Protein AF-A0A6B3I331-F1 (afdb_monomer)

Sequence (346 aa):
GLAAVAASCALAVASPAPAPAPVPAGGGTRGEVAPVAGTRDGAPALGARSLTRTDAGQWTDTSRMDFTAWPPRGGRVEDARLLGRALRAWRAPEAAEVTLVRSRATPVKAPASPPRLLYAGDVTGSAVVLLHDGGRVARYTEPLDGSAPPSLEVARTDGADVTTAAALVVSRTESGVRFLLAPWVSEAGTRDLLRPGGAGQKLRVAGDGVTEAVAGPPVAGTACERWPVVRLRSSSRIAEDHAFLVTDLGELTTAHLSYTPPPGGRAPARSPREATGKAALAAWARIGCRLAGLERGGVRSVNTWDFAEQDLPEKAGRAVWGCTRIGTWRGPGRVLVHLRLPGGRA

Solvent-accessible surface area (backbone atoms only — not comparable to full-atom values): 19724 Å² total; per-residue (Å²): 136,90,82,88,80,89,80,87,87,82,84,84,81,84,78,86,83,83,83,84,82,90,81,86,86,80,86,81,81,96,71,87,76,74,80,77,76,75,81,74,83,71,69,76,81,81,44,44,86,52,45,38,72,37,55,84,64,45,56,64,78,53,92,63,49,27,73,81,33,31,33,58,28,46,89,38,70,80,40,51,66,61,45,35,48,46,51,44,34,50,54,38,37,79,85,52,64,35,53,78,45,64,34,53,95,41,86,75,68,46,68,93,54,67,33,29,38,41,31,15,28,81,54,97,69,20,42,35,36,34,37,36,60,83,42,36,40,36,40,28,39,34,45,73,83,63,85,51,74,34,32,36,37,37,31,66,45,54,87,44,34,68,68,47,40,34,40,34,52,74,45,79,55,96,82,16,33,22,35,37,47,32,86,57,52,69,45,48,25,37,37,45,41,56,40,57,86,57,79,65,44,82,47,60,62,47,101,59,31,39,38,54,64,39,66,57,55,63,61,89,96,56,82,74,81,58,38,48,30,41,37,39,23,40,27,82,73,43,94,73,59,49,59,38,33,35,33,70,39,83,46,54,52,30,22,28,38,31,23,21,71,56,48,69,75,93,46,72,79,63,75,74,36,54,35,67,45,73,69,34,22,52,54,40,32,35,42,49,64,68,58,62,92,46,53,50,57,35,49,38,31,38,35,41,31,36,67,46,76,43,80,40,73,94,77,69,42,58,29,37,36,31,36,38,39,38,37,32,60,82,53,82,60,54,76,45,80,48,66,35,50,56,99,47,76,80

Secondary structure (DSSP, 8-state):
-------------PPPPPPPPPPPPPP--------------------GGG-B---TTGGGS-S--SGGGPPPBSTTTT-HHHHHHHHHHHH-TTTTT-EEEE-TT---PPPSSPPEEEEEEEETTEEEEEEE-SSEEEEEEEETT--S--EEEEEE-TT--TTTTSEEEEEEETTEEEEEEPTTEEEEEEEETT-TTSPPEEPPB-TTSBBPPBPPPPPTTS-----EEEEEEE-TTSS---EEEEE--SSSB-EEEEEEPPP-TTSPPPPPEETTSHHHHHHHHHHGGGGTT-TTS-EEEEEEEEEEEEEPGGG--EEEEEEEEEEESSS--EEEEEEE-SSS--

Mean predicted aligned error: 10.0 Å

pLDDT: mean 85.67, std 18.77, range [31.45, 98.88]

Structure (mmCIF, N/CA/C/O backbone):
data_AF-A0A6B3I331-F1
#
_entry.id   AF-A0A6B3I331-F1
#
loop_
_atom_site.group_PDB
_atom_site.id
_atom_site.type_symbol
_atom_site.label_atom_id
_atom_site.label_alt_id
_atom_site.label_comp_id
_atom_site.label_asym_id
_atom_site.label_entity_id
_atom_site.label_seq_id
_atom_site.pdbx_PDB_ins_code
_atom_site.Cartn_x
_atom_site.Cartn_y
_atom_site.Cartn_z
_atom_site.occupancy
_atom_site.B_iso_or_equiv
_atom_site.auth_seq_id
_atom_site.auth_comp_id
_atom_site.auth_asym_id
_atom_site.auth_atom_id
_atom_site.pdbx_PDB_model_num
ATOM 1 N N . GLY A 1 1 ? 12.016 35.437 -56.095 1.00 38.22 1 GLY A N 1
ATOM 2 C CA . GLY A 1 1 ? 10.913 36.340 -55.726 1.00 38.22 1 GLY A CA 1
ATOM 3 C C . GLY A 1 1 ? 10.672 36.210 -54.245 1.00 38.22 1 GLY A C 1
ATOM 4 O O . GLY A 1 1 ? 10.190 35.171 -53.823 1.00 38.22 1 GLY A O 1
ATOM 5 N N . LEU A 1 2 ? 11.104 37.205 -53.470 1.00 33.28 2 LEU A N 1
ATOM 6 C CA . LEU A 1 2 ? 10.827 37.309 -52.039 1.00 33.28 2 LEU A CA 1
ATOM 7 C C . LEU A 1 2 ? 9.408 37.856 -51.849 1.00 33.28 2 LEU A C 1
ATOM 9 O O . LEU A 1 2 ? 9.074 38.874 -52.448 1.00 33.28 2 LEU A O 1
ATOM 13 N N . ALA A 1 3 ? 8.608 37.212 -51.003 1.00 36.88 3 ALA A N 1
ATOM 14 C CA . ALA A 1 3 ? 7.357 37.764 -50.498 1.00 36.88 3 ALA A CA 1
ATOM 15 C C . ALA A 1 3 ? 7.458 37.838 -48.972 1.00 36.88 3 ALA A C 1
ATOM 17 O O . ALA A 1 3 ? 7.461 36.820 -48.283 1.00 36.88 3 ALA A O 1
ATOM 18 N N . ALA A 1 4 ? 7.615 39.060 -48.468 1.00 34.72 4 ALA A N 1
ATOM 19 C CA . ALA A 1 4 ? 7.548 39.386 -47.055 1.00 34.72 4 ALA A CA 1
ATOM 20 C C . ALA A 1 4 ? 6.076 39.498 -46.637 1.00 34.72 4 ALA A C 1
ATOM 22 O O . ALA A 1 4 ? 5.304 40.199 -47.289 1.00 34.72 4 ALA A O 1
ATOM 23 N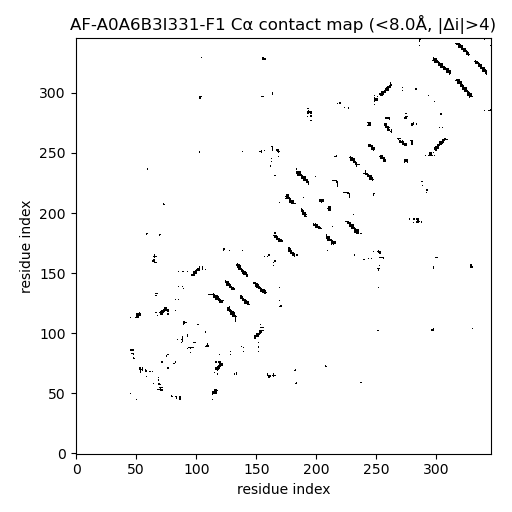 N . VAL A 1 5 ? 5.697 38.840 -45.542 1.00 39.84 5 VAL A N 1
ATOM 24 C CA . VAL A 1 5 ? 4.422 39.081 -44.857 1.00 39.84 5 VAL A CA 1
ATOM 25 C C . VAL A 1 5 ? 4.751 39.497 -43.431 1.00 39.84 5 VAL A C 1
ATOM 27 O O . VAL A 1 5 ? 5.275 38.714 -42.642 1.00 39.84 5 VAL A O 1
ATOM 30 N N . ALA A 1 6 ? 4.490 40.769 -43.141 1.00 37.66 6 ALA A N 1
ATOM 31 C CA . ALA A 1 6 ? 4.556 41.354 -41.815 1.00 37.66 6 ALA A CA 1
ATOM 32 C C . ALA A 1 6 ? 3.304 40.962 -41.016 1.00 37.66 6 ALA A C 1
ATOM 34 O O . ALA A 1 6 ? 2.190 41.063 -41.528 1.00 37.66 6 ALA A O 1
ATOM 35 N N . ALA A 1 7 ? 3.481 40.555 -39.760 1.00 41.25 7 ALA A N 1
ATOM 36 C CA . ALA A 1 7 ? 2.394 40.398 -38.801 1.00 41.25 7 ALA A CA 1
ATOM 37 C C . ALA A 1 7 ? 2.757 41.145 -37.512 1.00 41.25 7 ALA A C 1
ATOM 39 O O . ALA A 1 7 ? 3.757 40.854 -36.858 1.00 41.25 7 ALA A O 1
ATOM 40 N N . SER A 1 8 ? 1.951 42.159 -37.213 1.00 35.69 8 SER A N 1
ATOM 41 C CA . SER A 1 8 ? 2.114 43.128 -36.136 1.00 35.69 8 SER A CA 1
ATOM 42 C C . SER A 1 8 ? 1.786 42.529 -34.764 1.00 35.69 8 SER A C 1
ATOM 44 O O . SER A 1 8 ? 0.708 41.970 -34.571 1.00 35.69 8 SER A O 1
ATOM 46 N N . CYS A 1 9 ? 2.677 42.707 -33.786 1.00 32.91 9 CYS A N 1
ATOM 47 C CA . CYS A 1 9 ? 2.411 42.430 -32.373 1.00 32.91 9 CYS A CA 1
ATOM 48 C C . CYS A 1 9 ? 1.786 43.664 -31.703 1.00 32.91 9 CYS A C 1
ATOM 50 O O . CYS A 1 9 ? 2.444 44.695 -31.576 1.00 32.91 9 CYS A O 1
ATOM 52 N N . ALA A 1 10 ? 0.539 43.556 -31.241 1.00 37.81 10 ALA A N 1
ATOM 53 C CA . ALA A 1 10 ? -0.083 44.551 -30.371 1.00 37.81 10 ALA A CA 1
ATOM 54 C C . ALA A 1 10 ? 0.225 44.218 -28.899 1.00 37.81 10 ALA A C 1
ATOM 56 O O . ALA A 1 10 ? -0.218 43.198 -28.375 1.00 37.81 10 ALA A O 1
ATOM 57 N N . LEU A 1 11 ? 1.000 45.079 -28.238 1.00 36.50 11 LEU A N 1
ATOM 58 C CA . LEU A 1 11 ? 1.243 45.056 -26.794 1.00 36.50 11 LEU A CA 1
ATOM 59 C C . LEU A 1 11 ? 0.095 45.786 -26.085 1.00 36.50 11 LEU A C 1
ATOM 61 O O . LEU A 1 11 ? -0.014 47.006 -26.177 1.00 36.50 11 LEU A O 1
ATOM 65 N N . ALA A 1 12 ? -0.754 45.048 -25.370 1.00 39.06 12 ALA A N 1
ATOM 66 C CA . ALA A 1 12 ? -1.730 45.629 -24.453 1.00 39.06 12 ALA A CA 1
ATOM 67 C C . ALA A 1 12 ? -1.068 45.846 -23.082 1.00 39.06 12 ALA A C 1
ATOM 69 O O . ALA A 1 12 ? -0.781 44.896 -22.355 1.00 39.06 12 ALA A O 1
ATOM 70 N N . VAL A 1 13 ? -0.805 47.110 -22.748 1.00 39.62 13 VAL A N 1
ATOM 71 C CA . VAL A 1 13 ? -0.345 47.549 -21.426 1.00 39.62 13 VAL A CA 1
ATOM 72 C C . VAL A 1 13 ? -1.582 47.740 -20.546 1.00 39.62 13 VAL A C 1
ATOM 74 O O . VAL A 1 13 ? -2.417 48.593 -20.834 1.00 39.62 13 VAL A O 1
ATOM 77 N N . ALA A 1 14 ? -1.725 46.937 -19.492 1.00 42.50 14 ALA A N 1
ATOM 78 C CA . ALA A 1 14 ? -2.786 47.104 -18.501 1.00 42.50 14 ALA A CA 1
ATOM 79 C C . ALA A 1 14 ? -2.342 48.108 -17.424 1.00 42.50 14 ALA A C 1
ATOM 81 O O . ALA A 1 14 ? -1.374 47.871 -16.701 1.00 42.50 14 ALA A O 1
ATOM 82 N N . SER A 1 15 ? -3.046 49.236 -17.330 1.00 43.97 15 SER A N 1
ATOM 83 C CA . SER A 1 15 ? -2.890 50.231 -16.263 1.00 43.97 15 SER A CA 1
ATOM 84 C C . SER A 1 15 ? -3.528 49.750 -14.946 1.00 43.97 15 SER A C 1
ATOM 86 O O . SER A 1 15 ? -4.558 49.073 -14.987 1.00 43.97 15 SER A O 1
ATOM 88 N N . PRO A 1 16 ? -2.968 50.099 -13.771 1.00 44.22 16 PRO A N 1
ATOM 89 C CA . PRO A 1 16 ? -3.542 49.735 -12.476 1.00 44.22 16 PRO A CA 1
ATOM 90 C C . PRO A 1 16 ? -4.783 50.579 -12.135 1.00 44.22 16 PRO A C 1
ATOM 92 O O . PRO A 1 16 ? -4.805 51.792 -12.335 1.00 44.22 16 PRO A O 1
ATOM 95 N N . ALA A 1 17 ? -5.813 49.919 -11.600 1.00 47.47 17 ALA A N 1
ATOM 96 C CA . ALA A 1 17 ? -7.059 50.536 -11.147 1.00 47.47 17 ALA A CA 1
ATOM 97 C C . ALA A 1 17 ? -6.876 51.335 -9.832 1.00 47.47 17 ALA A C 1
ATOM 99 O O . ALA A 1 17 ? -6.080 50.926 -8.982 1.00 47.47 17 ALA A O 1
ATOM 100 N N . PRO A 1 18 ? -7.616 52.445 -9.629 1.00 42.38 18 PRO A N 1
ATOM 101 C CA . PRO A 1 18 ? -7.523 53.265 -8.422 1.00 42.38 18 PRO A CA 1
ATOM 102 C C . PRO A 1 18 ? -8.276 52.663 -7.222 1.00 42.38 18 PRO A C 1
ATOM 104 O O . PRO A 1 18 ? -9.346 52.070 -7.358 1.00 42.38 18 PRO A O 1
ATOM 107 N N . ALA A 1 19 ? -7.705 52.859 -6.031 1.00 47.09 19 ALA A N 1
ATOM 108 C CA . ALA A 1 19 ? -8.272 52.472 -4.741 1.00 47.09 19 ALA A CA 1
ATOM 109 C C . ALA A 1 19 ? -9.458 53.375 -4.328 1.00 47.09 19 ALA A C 1
ATOM 111 O O . ALA A 1 19 ? -9.425 54.576 -4.605 1.00 47.09 19 ALA A O 1
ATOM 112 N N . PRO A 1 20 ? -10.483 52.847 -3.631 1.00 45.72 20 PRO A N 1
ATOM 113 C CA . PRO A 1 20 ? -11.581 53.662 -3.119 1.00 45.72 20 PRO A CA 1
ATOM 114 C C . PRO A 1 20 ? -11.207 54.425 -1.834 1.00 45.72 20 PRO A C 1
ATOM 116 O O . PRO A 1 20 ? -10.500 53.918 -0.963 1.00 45.72 20 PRO A O 1
ATOM 119 N N . ALA A 1 21 ? -11.716 55.655 -1.737 1.00 44.69 21 ALA A N 1
ATOM 120 C CA . ALA A 1 21 ? -11.572 56.579 -0.613 1.00 44.69 21 ALA A CA 1
ATOM 121 C C . ALA A 1 21 ? -12.448 56.189 0.605 1.00 44.69 21 ALA A C 1
ATOM 123 O O . ALA A 1 21 ? -13.453 55.494 0.436 1.00 44.69 21 ALA A O 1
ATOM 124 N N . PRO A 1 22 ? -12.110 56.645 1.830 1.00 39.94 22 PRO A N 1
ATOM 125 C CA . PRO A 1 22 ? -12.854 56.308 3.041 1.00 39.94 22 PRO A CA 1
ATOM 126 C C . PRO A 1 22 ? -14.133 57.149 3.207 1.00 39.94 22 PRO A C 1
ATOM 128 O O . PRO A 1 22 ? -14.156 58.348 2.933 1.00 39.94 22 PRO A O 1
ATOM 131 N N . VAL A 1 23 ? -15.192 56.505 3.704 1.00 49.75 23 VAL A N 1
ATOM 132 C CA . VAL A 1 23 ? -16.496 57.105 4.042 1.00 49.75 23 VAL A CA 1
ATO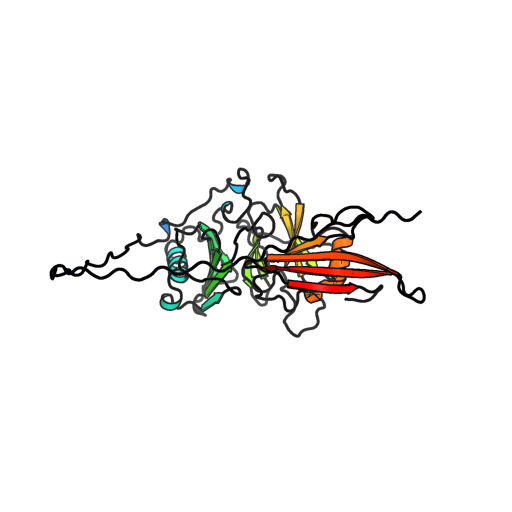M 133 C C . VAL A 1 23 ? -16.487 57.531 5.523 1.00 49.75 23 VAL A C 1
ATOM 135 O O . VAL A 1 23 ? -15.989 56.765 6.351 1.00 49.75 23 VAL A O 1
ATOM 138 N N . PRO A 1 24 ? -17.012 58.714 5.901 1.00 40.50 24 PRO A N 1
ATOM 139 C CA . PRO A 1 24 ? -17.000 59.169 7.290 1.00 40.50 24 PRO A CA 1
ATOM 140 C C . PRO A 1 24 ? -18.049 58.448 8.151 1.00 40.50 24 PRO A C 1
ATOM 142 O O . PRO A 1 24 ? -19.162 58.162 7.712 1.00 40.50 24 PRO A O 1
ATOM 145 N N . ALA A 1 25 ? -17.672 58.174 9.401 1.00 36.00 25 ALA A N 1
ATOM 146 C CA . ALA A 1 25 ? -18.496 57.510 10.404 1.00 36.00 25 ALA A CA 1
ATOM 147 C C . ALA A 1 25 ? -19.560 58.459 10.986 1.00 36.00 25 ALA A C 1
ATOM 149 O O . ALA A 1 25 ? -19.233 59.492 11.571 1.00 36.00 25 ALA A O 1
ATOM 150 N N . GLY A 1 26 ? -20.832 58.079 10.851 1.00 32.41 26 GLY A N 1
ATOM 151 C CA . GLY A 1 26 ? -21.953 58.653 11.596 1.00 32.41 26 GLY A CA 1
ATOM 152 C C . GLY A 1 26 ? -22.126 57.948 12.944 1.00 32.41 26 GLY A C 1
ATOM 153 O O . GLY A 1 26 ? -22.034 56.725 13.025 1.00 32.41 26 GLY A O 1
ATOM 154 N N . GLY A 1 27 ? -22.336 58.732 14.003 1.00 36.16 27 GLY A N 1
ATOM 155 C CA . GLY A 1 27 ? -22.492 58.255 15.376 1.00 36.16 27 GLY A CA 1
ATOM 156 C C . GLY A 1 27 ? -23.820 57.543 15.653 1.00 36.16 27 GLY A C 1
ATOM 157 O O . GLY A 1 27 ? -24.816 57.755 14.967 1.00 36.16 27 GLY A O 1
ATOM 158 N N . GLY A 1 28 ? -23.833 56.728 16.710 1.00 31.45 28 GLY A N 1
ATOM 159 C CA . GLY A 1 28 ? -25.044 56.067 17.191 1.00 31.45 28 GLY A CA 1
ATOM 160 C C . GLY A 1 28 ? -24.799 55.112 18.358 1.00 31.45 28 GLY A C 1
ATOM 161 O O . GLY A 1 28 ? -24.373 53.985 18.160 1.00 31.45 28 GLY A O 1
ATOM 162 N N . THR A 1 29 ? -25.092 55.610 19.561 1.00 35.69 29 THR A N 1
ATOM 163 C CA . THR A 1 29 ? -25.621 54.914 20.754 1.00 35.69 29 THR A CA 1
ATOM 164 C C . THR A 1 29 ? -24.946 53.639 21.282 1.00 35.69 29 THR A C 1
ATOM 166 O O . THR A 1 29 ? -24.974 52.564 20.693 1.00 35.69 29 THR A O 1
ATOM 169 N N . ARG A 1 30 ? -24.464 53.777 22.522 1.00 47.16 30 ARG A N 1
ATOM 170 C CA . ARG A 1 30 ? -24.012 52.748 23.465 1.00 47.16 30 ARG A CA 1
ATOM 171 C C . ARG A 1 30 ? -25.105 51.680 23.666 1.00 47.16 30 ARG A C 1
ATOM 173 O O . ARG A 1 30 ? -26.078 51.926 24.370 1.00 47.16 30 ARG A O 1
ATOM 180 N N . GLY A 1 31 ? -24.934 50.520 23.037 1.00 34.34 31 GLY A N 1
ATOM 181 C CA . GLY A 1 31 ? -25.708 49.304 23.288 1.00 34.34 31 GLY A CA 1
ATOM 182 C C . GLY A 1 31 ? -24.819 48.276 23.978 1.00 34.34 31 GLY A C 1
ATOM 183 O O . GLY A 1 31 ? -23.814 47.843 23.423 1.00 34.34 31 GLY A O 1
ATOM 184 N N . GLU A 1 32 ? -25.161 47.942 25.214 1.00 37.50 32 GLU A N 1
ATOM 185 C CA . GLU A 1 32 ? -24.509 46.929 26.036 1.00 37.50 32 GLU A CA 1
ATOM 186 C C . GLU A 1 32 ? -24.670 45.548 25.381 1.00 37.50 32 GLU A C 1
ATOM 188 O O . GLU A 1 32 ? -25.768 44.999 25.310 1.00 37.50 32 GLU A O 1
ATOM 193 N N . VAL A 1 33 ? -23.578 45.005 24.834 1.00 39.59 33 VAL A N 1
ATOM 194 C CA . VAL A 1 33 ? -23.566 43.665 24.237 1.00 39.59 33 VAL A CA 1
ATOM 195 C C . VAL A 1 33 ? -23.361 42.657 25.361 1.00 39.59 33 VAL A C 1
ATOM 197 O O . VAL A 1 33 ? -22.251 42.492 25.868 1.00 39.59 33 VAL A O 1
ATOM 200 N N . ALA A 1 34 ? -24.442 41.987 25.756 1.00 42.47 34 ALA A N 1
ATOM 201 C CA . ALA A 1 34 ? -24.371 40.814 26.616 1.00 42.47 34 ALA A CA 1
ATOM 202 C C . ALA A 1 34 ? -23.457 39.750 25.970 1.00 42.47 34 ALA A C 1
ATOM 204 O O . ALA A 1 34 ? -23.537 39.538 24.754 1.00 42.47 34 ALA A O 1
ATOM 205 N N . PRO A 1 35 ? -22.589 39.064 26.735 1.00 39.69 35 PRO A N 1
ATOM 206 C CA . PRO A 1 35 ? -21.736 38.030 26.174 1.00 39.69 35 PRO A CA 1
ATOM 207 C C . PRO A 1 35 ? -22.617 36.904 25.629 1.00 39.69 35 PRO A C 1
ATOM 209 O O . PRO A 1 35 ? -23.397 36.295 26.362 1.00 39.69 35 PRO A O 1
ATOM 212 N N . VAL A 1 36 ? -22.488 36.626 24.330 1.00 42.53 36 VAL A N 1
ATOM 213 C CA . VAL A 1 36 ? -23.070 35.435 23.709 1.00 42.53 36 VAL A CA 1
ATOM 214 C C . VAL A 1 36 ? -22.478 34.232 24.432 1.00 42.53 36 VAL A C 1
ATOM 216 O O . VAL A 1 36 ? -21.279 33.961 24.341 1.00 42.53 36 VAL A O 1
ATOM 219 N N . ALA A 1 37 ? -23.321 33.542 25.201 1.00 41.84 37 ALA A N 1
ATOM 220 C CA . ALA A 1 37 ? -22.988 32.269 25.810 1.00 41.84 37 ALA A CA 1
ATOM 221 C C . ALA A 1 37 ? -22.456 31.347 24.709 1.00 41.84 37 ALA A C 1
ATOM 223 O O . ALA A 1 37 ? -23.145 31.090 23.723 1.00 41.84 37 ALA A O 1
ATOM 224 N N . GLY A 1 38 ? -21.205 30.910 24.866 1.00 38.34 38 GLY A N 1
ATOM 225 C CA . GLY A 1 38 ? -20.520 30.093 23.880 1.00 38.34 38 GLY A CA 1
ATOM 226 C C . GLY A 1 38 ? -21.382 28.909 23.466 1.00 38.34 38 GLY A C 1
ATOM 227 O O . GLY A 1 38 ? -21.805 28.107 24.305 1.00 38.34 38 GLY A O 1
ATOM 228 N N . THR A 1 39 ? -21.616 28.788 22.164 1.00 38.62 39 THR A N 1
ATOM 229 C CA . THR A 1 39 ? -22.019 27.532 21.550 1.00 38.62 39 THR A CA 1
ATOM 230 C C . THR A 1 39 ? -20.929 26.521 21.872 1.00 38.62 39 THR A C 1
ATOM 232 O O . THR A 1 39 ? -19.870 26.472 21.249 1.00 38.62 39 THR A O 1
ATOM 235 N N . ARG A 1 40 ? -21.162 25.721 22.915 1.00 42.69 40 ARG A N 1
ATOM 236 C CA . ARG A 1 40 ? -20.493 24.436 23.044 1.00 42.69 40 ARG A CA 1
ATOM 237 C C . ARG A 1 40 ? -20.966 23.631 21.843 1.00 42.69 40 ARG A C 1
ATOM 239 O O . ARG A 1 40 ? -22.070 23.096 21.874 1.00 42.69 40 ARG A O 1
ATOM 246 N N . ASP A 1 41 ? -20.145 23.576 20.800 1.00 38.31 41 ASP A N 1
ATOM 247 C CA . ASP A 1 41 ? -20.278 22.609 19.713 1.00 38.31 41 ASP A CA 1
ATOM 248 C C . ASP A 1 41 ? -20.073 21.206 20.297 1.00 38.31 41 ASP A C 1
ATOM 250 O O . ASP A 1 41 ? -19.012 20.586 20.220 1.00 38.31 41 ASP A O 1
ATOM 254 N N . GLY A 1 42 ? -21.111 20.713 20.966 1.00 41.44 42 GLY A N 1
ATOM 255 C CA . GLY A 1 42 ? -21.233 19.344 21.419 1.00 41.44 42 GLY A CA 1
ATOM 256 C C . GLY A 1 42 ? -21.627 18.478 20.239 1.00 41.44 42 GLY A C 1
ATOM 257 O O . GLY A 1 42 ? -22.736 17.952 20.208 1.00 41.44 42 GLY A O 1
ATOM 258 N N . ALA A 1 43 ? -20.732 18.327 19.258 1.00 47.72 43 ALA A N 1
ATOM 259 C CA . ALA A 1 43 ? -20.853 17.214 18.329 1.00 47.72 43 ALA A CA 1
ATOM 260 C C . ALA A 1 43 ? -20.974 15.932 19.179 1.00 47.72 43 ALA A C 1
ATOM 262 O O . ALA A 1 43 ? -20.144 15.740 20.081 1.00 47.72 43 ALA A O 1
ATOM 263 N N . PRO A 1 44 ? -22.002 15.085 18.965 1.00 51.69 44 PRO A N 1
ATOM 264 C CA . PRO A 1 44 ? -22.198 13.888 19.769 1.00 51.69 44 PRO A CA 1
ATOM 265 C C . PRO A 1 44 ? -20.895 13.094 19.810 1.00 51.69 44 PRO A C 1
ATOM 267 O O . PRO A 1 44 ? -20.198 12.963 18.801 1.00 51.69 44 PRO A O 1
ATOM 270 N N . ALA A 1 45 ? -20.525 12.622 21.002 1.00 59.66 45 ALA A N 1
ATOM 271 C CA . ALA A 1 45 ? -19.264 11.930 21.197 1.00 59.66 45 ALA A CA 1
ATOM 272 C C . ALA A 1 45 ? -19.211 10.710 20.267 1.00 59.66 45 ALA A C 1
ATOM 274 O O . ALA A 1 45 ? -19.890 9.714 20.503 1.00 59.66 45 ALA A O 1
ATOM 275 N N . LEU A 1 46 ? -18.407 10.806 19.203 1.00 67.25 46 LEU A N 1
ATOM 276 C CA . LEU A 1 46 ? -18.131 9.695 18.300 1.00 67.25 46 LEU A CA 1
ATOM 277 C C . LEU A 1 46 ? -17.586 8.531 19.137 1.00 67.25 46 LEU A C 1
ATOM 279 O O . LEU A 1 46 ? -16.479 8.613 19.679 1.00 67.25 46 LEU A O 1
ATOM 283 N N . GLY A 1 47 ? -18.403 7.494 19.299 1.00 73.38 47 GLY A N 1
ATOM 284 C CA . GLY A 1 47 ? -18.091 6.276 20.040 1.00 73.38 47 GLY A CA 1
ATOM 285 C C . GLY A 1 47 ? -17.917 5.091 19.095 1.00 73.38 47 GLY A C 1
ATOM 286 O O . GLY A 1 47 ? -18.165 5.195 17.900 1.00 73.38 47 GLY A O 1
ATOM 287 N N . ALA A 1 48 ? -17.538 3.922 19.614 1.00 78.00 48 ALA A N 1
ATOM 288 C CA . ALA A 1 48 ? -17.338 2.734 18.773 1.00 78.00 48 ALA A CA 1
ATOM 289 C C . ALA A 1 48 ? -18.572 2.379 17.916 1.00 78.00 48 ALA A C 1
ATOM 291 O O . ALA A 1 48 ? -18.434 1.956 16.774 1.00 78.00 48 ALA A O 1
ATOM 292 N N . ARG A 1 49 ? -19.781 2.620 18.442 1.00 84.31 49 ARG A N 1
ATOM 293 C CA . ARG A 1 49 ? -21.052 2.377 17.739 1.00 84.31 49 ARG A CA 1
ATOM 294 C C . ARG A 1 49 ? -21.336 3.349 16.593 1.00 84.31 49 ARG A C 1
ATOM 296 O O . ARG A 1 49 ? -22.214 3.068 15.792 1.00 84.31 49 ARG A O 1
ATOM 303 N N . SER A 1 50 ? -20.628 4.477 16.513 1.00 86.75 50 SER A N 1
ATOM 304 C CA . SER A 1 50 ? -20.791 5.420 15.405 1.00 86.75 50 SER A CA 1
ATOM 305 C C . SER A 1 50 ? -19.901 5.083 14.209 1.00 86.75 50 SER A C 1
ATOM 307 O O . SER A 1 50 ? -19.988 5.770 13.200 1.00 86.75 50 SER A O 1
ATOM 309 N N . LEU A 1 51 ? -19.023 4.075 14.301 1.00 95.44 51 LEU A N 1
ATOM 310 C CA . LEU A 1 51 ? -18.162 3.678 13.186 1.00 95.44 51 LEU A CA 1
ATOM 311 C C . LEU A 1 51 ? -18.993 3.240 11.980 1.00 95.44 51 LEU A C 1
ATOM 313 O O . LEU A 1 51 ? -19.890 2.407 12.098 1.00 95.44 51 LEU A O 1
ATOM 317 N N . THR A 1 52 ? -18.637 3.756 10.806 1.00 96.62 52 THR A N 1
ATOM 318 C CA . THR A 1 52 ? -19.256 3.314 9.554 1.00 96.62 52 THR A CA 1
ATOM 319 C C . THR A 1 52 ? -18.750 1.914 9.213 1.00 96.62 52 THR A C 1
ATOM 321 O O . THR A 1 52 ? -17.551 1.638 9.313 1.00 96.62 52 THR A O 1
ATOM 324 N N . ARG A 1 53 ? -19.645 1.027 8.781 1.00 97.31 53 ARG A N 1
ATOM 325 C CA . ARG A 1 53 ? -19.311 -0.332 8.343 1.00 97.31 53 ARG A CA 1
ATOM 326 C C . ARG A 1 53 ? -19.817 -0.536 6.923 1.00 97.31 53 ARG A C 1
ATOM 328 O O . ARG A 1 53 ? -20.947 -0.184 6.615 1.00 97.31 53 ARG A O 1
ATOM 335 N N . THR A 1 54 ? -18.942 -1.033 6.062 1.00 96.75 54 THR A N 1
ATOM 336 C CA . THR A 1 54 ? -19.252 -1.368 4.667 1.00 96.75 54 THR A CA 1
ATOM 337 C C . THR A 1 54 ? -19.833 -2.770 4.607 1.00 96.75 54 THR A C 1
ATOM 339 O O . THR A 1 54 ? -19.309 -3.663 5.281 1.00 96.75 54 THR A O 1
ATOM 342 N N . ASP A 1 55 ? -20.841 -2.983 3.768 1.00 95.25 55 ASP A N 1
ATOM 343 C CA . ASP A 1 55 ? -21.380 -4.320 3.533 1.00 95.25 55 ASP A CA 1
ATOM 344 C C . ASP A 1 55 ? -20.344 -5.232 2.863 1.00 95.25 55 ASP A C 1
ATOM 346 O O . ASP A 1 55 ? -19.548 -4.804 2.023 1.00 95.25 55 ASP A O 1
ATOM 350 N N . ALA A 1 56 ? -20.361 -6.520 3.217 1.00 91.50 56 ALA A N 1
ATOM 351 C CA . ALA A 1 56 ? -19.368 -7.496 2.762 1.00 91.50 56 ALA A CA 1
ATOM 352 C C . ALA A 1 56 ? -19.328 -7.679 1.234 1.00 91.50 56 ALA A C 1
ATOM 354 O O . ALA A 1 56 ? -18.264 -7.965 0.684 1.00 91.50 56 ALA A O 1
ATOM 355 N N . GLY A 1 57 ? -20.471 -7.506 0.562 1.00 89.81 57 GLY A N 1
ATOM 356 C CA . GLY A 1 57 ? -20.601 -7.600 -0.894 1.00 89.81 57 GLY A CA 1
ATOM 357 C C . GLY A 1 57 ? -20.362 -6.287 -1.641 1.00 89.81 57 GLY A C 1
ATOM 358 O O . GLY A 1 57 ? -20.199 -6.314 -2.850 1.00 89.81 57 GLY A O 1
ATOM 359 N N . GLN A 1 58 ? -20.277 -5.138 -0.958 1.00 92.06 58 GLN A N 1
ATOM 360 C CA . GLN A 1 58 ? -20.291 -3.829 -1.629 1.00 92.06 58 GLN A CA 1
ATOM 361 C C . GLN A 1 58 ? -19.172 -3.656 -2.668 1.00 92.06 58 GLN A C 1
ATOM 363 O O . GLN A 1 58 ? -19.343 -2.942 -3.652 1.00 92.06 58 GLN A O 1
ATOM 368 N N . TRP A 1 59 ? -18.024 -4.305 -2.467 1.00 93.25 59 TRP A N 1
ATOM 369 C CA . TRP A 1 59 ? -16.891 -4.221 -3.387 1.00 93.25 59 TRP A CA 1
ATOM 370 C C . TRP A 1 59 ? -17.130 -4.893 -4.745 1.00 93.25 59 TRP A C 1
ATOM 372 O O . TRP A 1 59 ? -16.370 -4.610 -5.662 1.00 93.25 59 TRP A O 1
ATOM 382 N N . THR A 1 60 ? -18.134 -5.763 -4.909 1.00 92.62 60 THR A N 1
ATOM 383 C CA . THR A 1 60 ? -18.493 -6.305 -6.236 1.00 92.62 60 THR A CA 1
ATOM 384 C C . THR A 1 60 ? -19.468 -5.413 -6.995 1.00 92.62 60 THR A C 1
ATOM 386 O O . THR A 1 60 ? -19.556 -5.519 -8.213 1.00 92.62 60 THR A O 1
ATOM 389 N N . ASP A 1 61 ? -20.153 -4.507 -6.292 1.00 89.81 61 ASP A N 1
ATOM 390 C CA . ASP A 1 61 ? -21.329 -3.788 -6.803 1.00 89.81 61 ASP A CA 1
ATOM 391 C C . ASP A 1 61 ? -21.109 -2.264 -6.845 1.00 89.81 61 ASP A C 1
ATOM 393 O O . ASP A 1 61 ? -22.047 -1.467 -6.845 1.00 89.81 61 ASP A O 1
ATOM 397 N N . THR A 1 62 ? -19.850 -1.831 -6.854 1.00 89.12 62 THR A N 1
ATOM 398 C CA . THR A 1 62 ? -19.450 -0.420 -6.871 1.00 89.12 62 THR A CA 1
ATOM 399 C C . THR A 1 62 ? -18.511 -0.152 -8.039 1.00 89.12 62 THR A C 1
ATOM 401 O O . THR A 1 62 ? -17.774 -1.032 -8.461 1.00 89.12 62 THR A O 1
ATOM 404 N N . SER A 1 63 ? -18.493 1.074 -8.558 1.00 86.81 63 SER A N 1
ATOM 405 C CA . SER A 1 63 ? -17.430 1.543 -9.462 1.00 86.81 63 SER A CA 1
ATOM 406 C C . SER A 1 63 ? -16.258 2.170 -8.700 1.00 86.81 63 SER A C 1
ATOM 408 O O . SER A 1 63 ? -15.189 2.408 -9.258 1.00 86.81 63 SER A O 1
ATOM 410 N N . ARG A 1 64 ? -16.446 2.450 -7.406 1.00 90.06 64 ARG A N 1
ATOM 411 C CA . ARG A 1 64 ? -15.447 3.077 -6.546 1.00 90.06 64 ARG A CA 1
ATOM 412 C C . ARG A 1 64 ? -14.644 2.010 -5.803 1.00 90.06 64 ARG A C 1
ATOM 414 O O . ARG A 1 64 ? -15.010 1.607 -4.700 1.00 90.06 64 ARG A O 1
ATOM 421 N N . MET A 1 65 ? -13.545 1.578 -6.416 1.00 92.56 65 MET A N 1
ATOM 422 C CA . MET A 1 65 ? -12.596 0.618 -5.839 1.00 92.56 65 MET A CA 1
ATOM 423 C C . MET A 1 65 ? -11.551 1.324 -4.974 1.00 92.56 65 MET A C 1
ATOM 425 O O . MET A 1 65 ? -10.416 1.524 -5.390 1.00 92.56 65 MET A O 1
ATOM 429 N N . ASP A 1 66 ? -11.943 1.732 -3.770 1.00 95.69 66 ASP A N 1
ATOM 430 C CA . ASP A 1 66 ? -11.034 2.308 -2.776 1.00 95.69 66 ASP A CA 1
ATOM 431 C C . ASP A 1 66 ? -11.375 1.813 -1.355 1.00 95.69 66 ASP A C 1
ATOM 433 O O . ASP A 1 66 ? -12.152 0.872 -1.167 1.00 95.69 66 ASP A O 1
ATOM 437 N N . PHE A 1 67 ? -10.808 2.439 -0.319 1.00 97.25 67 PHE A N 1
ATOM 438 C CA . PHE A 1 67 ? -11.077 2.082 1.082 1.00 97.25 67 PHE A CA 1
ATOM 439 C C . PHE A 1 67 ? -12.555 2.191 1.490 1.00 97.25 67 PHE A C 1
ATOM 441 O O . PHE A 1 67 ? -12.950 1.634 2.514 1.00 97.25 67 PHE A O 1
ATOM 448 N N . THR A 1 68 ? -13.397 2.887 0.721 1.00 95.56 68 THR A N 1
ATOM 449 C CA . THR A 1 68 ? -14.841 2.943 0.982 1.00 95.56 68 THR A CA 1
ATOM 450 C C . THR A 1 68 ? -15.553 1.628 0.680 1.00 95.56 68 THR A C 1
ATOM 452 O O . THR A 1 68 ? -16.597 1.384 1.274 1.00 95.56 68 THR A O 1
ATOM 455 N N . ALA A 1 69 ? -14.960 0.764 -0.150 1.00 96.06 69 ALA A N 1
ATOM 456 C CA . ALA A 1 69 ? -15.475 -0.559 -0.499 1.00 96.06 69 ALA A CA 1
ATOM 457 C C . ALA A 1 69 ? -14.954 -1.684 0.419 1.00 96.06 69 ALA A C 1
ATOM 459 O O . ALA A 1 69 ? -15.252 -2.855 0.209 1.00 96.06 69 ALA A O 1
ATOM 460 N N . TRP A 1 70 ? -14.163 -1.365 1.446 1.00 97.88 70 TRP A N 1
ATOM 461 C CA . TRP A 1 70 ? -13.607 -2.365 2.359 1.00 97.88 70 TRP A CA 1
ATOM 462 C C . TRP A 1 70 ? -14.594 -2.711 3.484 1.00 97.88 70 TRP A C 1
ATOM 464 O O . TRP A 1 70 ? -14.888 -1.832 4.300 1.00 97.88 70 TRP A O 1
ATOM 474 N N . PRO A 1 71 ? -15.066 -3.967 3.602 1.00 97.50 71 PRO A N 1
ATOM 475 C CA . PRO A 1 71 ? -15.803 -4.404 4.782 1.00 97.50 71 PRO A CA 1
ATOM 476 C C . PRO A 1 71 ? -14.879 -4.559 5.993 1.00 97.50 71 PRO A C 1
ATOM 478 O O . PRO A 1 71 ? -13.719 -4.948 5.805 1.00 97.50 71 PRO A O 1
ATOM 481 N N . PRO A 1 72 ? -15.376 -4.311 7.221 1.00 97.94 72 PRO A N 1
ATOM 482 C CA . PRO A 1 72 ? -14.652 -4.634 8.443 1.00 97.94 72 PRO A CA 1
ATOM 483 C C . PRO A 1 72 ? -14.233 -6.108 8.464 1.00 97.94 72 PRO A C 1
ATOM 485 O O . PRO A 1 72 ? -15.063 -6.991 8.250 1.00 97.94 72 PRO A O 1
ATOM 488 N N . ARG A 1 73 ? -12.955 -6.385 8.741 1.00 98.12 73 ARG A N 1
ATOM 489 C CA . ARG A 1 73 ? -12.423 -7.751 8.910 1.00 98.12 73 ARG A CA 1
ATOM 490 C C . ARG A 1 73 ? -11.623 -7.897 10.209 1.00 98.12 73 ARG A C 1
ATOM 492 O O . ARG A 1 73 ? -11.173 -6.905 10.776 1.00 98.12 73 ARG A O 1
ATOM 499 N N . GLY A 1 74 ? -11.433 -9.137 10.657 1.00 98.19 74 GLY A N 1
ATOM 500 C CA . GLY A 1 74 ? -10.666 -9.485 11.859 1.00 98.19 74 GLY A CA 1
ATOM 501 C C . GLY A 1 74 ? -11.536 -9.832 13.074 1.00 98.19 74 GLY A C 1
ATOM 502 O O . GLY A 1 74 ? -12.726 -9.529 13.128 1.00 98.19 74 GLY A O 1
ATOM 503 N N . GLY A 1 75 ? -10.943 -10.516 14.055 1.00 97.88 75 GLY A N 1
ATOM 504 C CA . GLY A 1 75 ? -11.669 -11.076 15.206 1.00 97.88 75 GLY A CA 1
ATOM 505 C C . GLY A 1 75 ? -12.109 -10.068 16.276 1.00 97.88 75 GLY A C 1
ATOM 506 O O . GLY A 1 75 ? -12.833 -10.439 17.194 1.00 97.88 75 GLY A O 1
ATOM 507 N N . ARG A 1 76 ? -11.685 -8.801 16.186 1.00 98.25 76 ARG A N 1
ATOM 508 C CA . ARG A 1 76 ? -11.958 -7.747 17.185 1.00 98.25 76 ARG A CA 1
ATOM 509 C C . ARG A 1 76 ? -12.931 -6.679 16.672 1.00 98.25 76 ARG A C 1
ATOM 511 O O . ARG A 1 76 ? -13.060 -5.622 17.284 1.00 98.25 76 ARG A O 1
ATOM 518 N N . VAL A 1 77 ? -13.623 -6.919 15.555 1.00 97.88 77 VAL A N 1
ATOM 519 C CA . VAL A 1 77 ? -14.532 -5.932 14.930 1.00 97.88 77 VAL A CA 1
ATOM 520 C C . VAL A 1 77 ? -15.716 -5.521 15.810 1.00 97.88 77 VAL A C 1
ATOM 522 O O . VAL A 1 77 ? -16.275 -4.447 15.597 1.00 97.88 77 VAL A O 1
ATOM 525 N N . GLU A 1 78 ? -16.055 -6.324 16.822 1.00 97.19 78 GLU A N 1
ATOM 526 C CA . GLU A 1 78 ? -17.085 -6.018 17.827 1.00 97.19 78 GLU A CA 1
ATOM 527 C C . GLU A 1 78 ? -16.521 -5.570 19.187 1.00 97.19 78 GLU A C 1
ATOM 529 O O . GLU A 1 78 ? -17.284 -5.300 20.117 1.00 97.19 78 GLU A O 1
ATOM 534 N N . ASP A 1 79 ? -15.197 -5.452 19.335 1.00 97.75 79 ASP A N 1
ATOM 535 C CA . ASP A 1 79 ? -14.573 -5.019 20.589 1.00 97.75 79 ASP A CA 1
ATOM 536 C C . ASP A 1 79 ? -14.743 -3.505 20.782 1.00 97.75 79 ASP A C 1
ATOM 538 O O . ASP A 1 79 ? -13.873 -2.685 20.477 1.00 97.75 79 ASP A O 1
ATOM 542 N N . ALA A 1 80 ? -15.898 -3.108 21.313 1.00 96.44 80 ALA A N 1
ATOM 543 C CA . ALA A 1 80 ? -16.243 -1.704 21.513 1.00 96.44 80 ALA A CA 1
ATOM 544 C C . ALA A 1 80 ? -15.240 -0.948 22.407 1.00 96.44 80 ALA A C 1
ATOM 546 O O . ALA A 1 80 ? -15.109 0.274 22.280 1.00 96.44 80 ALA A O 1
ATOM 547 N N . ARG A 1 81 ? -14.522 -1.641 23.305 1.00 96.31 81 ARG A N 1
ATOM 548 C CA . ARG A 1 81 ? -13.521 -1.016 24.182 1.00 96.31 81 ARG A CA 1
ATOM 549 C C . ARG A 1 81 ? -12.260 -0.674 23.395 1.00 96.31 81 ARG A C 1
ATOM 551 O O . ARG A 1 81 ? -11.808 0.470 23.480 1.00 96.31 81 ARG A O 1
ATOM 558 N N . LEU A 1 82 ? -11.747 -1.624 22.611 1.00 97.69 82 LEU A N 1
ATOM 559 C CA . LEU A 1 82 ? -10.612 -1.419 21.709 1.00 97.69 82 LEU A CA 1
ATOM 560 C C . LEU A 1 82 ? -10.921 -0.338 20.667 1.00 97.69 82 LEU A C 1
ATOM 562 O O . LEU A 1 82 ? -10.175 0.631 20.526 1.00 97.69 82 LEU A O 1
ATOM 566 N N . LEU A 1 83 ? -12.067 -0.445 19.995 1.00 98.12 83 LEU A N 1
ATOM 567 C CA . LEU A 1 83 ? -12.491 0.522 18.981 1.00 98.12 83 LEU A CA 1
ATOM 568 C C . LEU A 1 83 ? -12.670 1.929 19.569 1.00 98.12 83 LEU A C 1
ATOM 570 O O . LEU A 1 83 ? -12.294 2.924 18.949 1.00 98.12 83 LEU A O 1
ATOM 574 N N . GLY A 1 84 ? -13.192 2.022 20.795 1.00 96.00 84 GLY A N 1
ATOM 575 C CA . GLY A 1 84 ? -13.289 3.281 21.527 1.00 96.00 84 GLY A CA 1
ATOM 576 C C . GLY A 1 84 ? -11.922 3.896 21.846 1.00 96.00 84 GLY A C 1
ATOM 577 O O . GLY A 1 84 ? -11.775 5.113 21.726 1.00 96.00 84 GLY A O 1
ATOM 578 N N . ARG A 1 85 ? -10.918 3.087 22.223 1.00 96.62 85 ARG A N 1
ATOM 579 C CA . ARG A 1 85 ? -9.533 3.559 22.424 1.00 96.62 85 ARG A CA 1
ATOM 580 C C . ARG A 1 85 ? -8.920 4.060 21.120 1.00 96.62 85 ARG A C 1
ATOM 582 O O . ARG A 1 85 ? -8.424 5.182 21.101 1.00 96.62 85 ARG A O 1
ATOM 589 N N . ALA A 1 86 ? -9.044 3.300 20.032 1.00 97.25 86 ALA A N 1
ATOM 590 C CA . ALA A 1 86 ? -8.541 3.694 18.716 1.00 97.25 86 ALA A CA 1
ATOM 591 C C . ALA A 1 86 ? -9.144 5.029 18.234 1.00 97.25 86 ALA A C 1
ATOM 593 O O . ALA A 1 86 ? -8.428 5.916 17.767 1.00 97.25 86 ALA A O 1
ATOM 594 N N . LEU A 1 87 ? -10.457 5.217 18.412 1.00 95.81 87 LEU A N 1
ATOM 595 C CA . LEU A 1 87 ? -11.135 6.477 18.096 1.00 95.81 87 LEU A CA 1
ATOM 596 C C . LEU A 1 87 ? -10.647 7.646 18.957 1.00 95.81 87 LEU A C 1
ATOM 598 O O . LEU A 1 87 ? 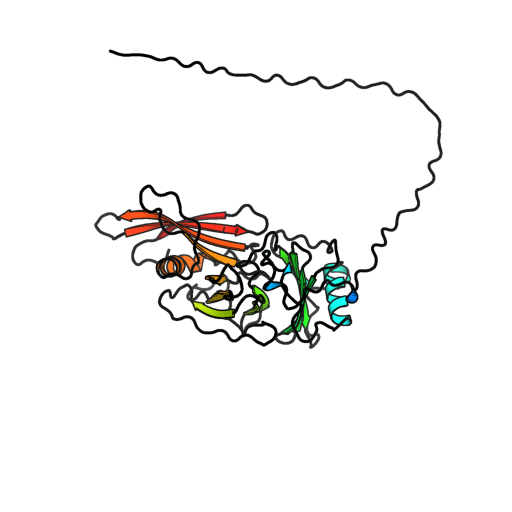-10.414 8.735 18.431 1.00 95.81 87 LEU A O 1
ATOM 602 N N . ARG A 1 88 ? -10.488 7.442 20.272 1.00 95.00 88 ARG A N 1
ATOM 603 C CA . ARG A 1 88 ? -9.955 8.480 21.170 1.00 95.00 88 ARG A CA 1
ATOM 604 C C . ARG A 1 88 ? -8.529 8.862 20.792 1.00 95.00 88 ARG A C 1
ATOM 606 O O . ARG A 1 88 ? -8.254 10.054 20.692 1.00 95.00 88 ARG A O 1
ATOM 613 N N . ALA A 1 89 ? -7.684 7.874 20.497 1.00 96.12 89 ALA A N 1
ATOM 614 C CA . ALA A 1 89 ? -6.323 8.093 20.031 1.00 96.12 89 ALA A CA 1
ATOM 615 C C . ALA A 1 89 ? -6.289 8.968 18.777 1.00 96.12 89 ALA A C 1
ATOM 617 O O . ALA A 1 89 ? -5.518 9.916 18.722 1.00 96.12 89 ALA A O 1
ATOM 618 N N . TRP A 1 90 ? -7.157 8.721 17.790 1.00 95.44 90 TRP A N 1
ATOM 619 C CA . TRP A 1 90 ? -7.181 9.556 16.586 1.00 95.44 90 TRP A CA 1
ATOM 620 C C . TRP A 1 90 ? -7.750 10.962 16.830 1.00 95.44 90 TRP A C 1
ATOM 622 O O . TRP A 1 90 ? -7.297 11.933 16.226 1.00 95.44 90 TRP A O 1
ATOM 632 N N . ARG A 1 91 ? -8.732 11.110 17.725 1.00 93.81 91 ARG A N 1
ATOM 633 C CA . ARG A 1 91 ? -9.330 12.422 18.024 1.00 93.81 91 ARG A CA 1
ATOM 634 C C . ARG A 1 91 ? -8.398 13.336 18.815 1.00 93.81 91 ARG A C 1
ATOM 636 O O . ARG A 1 91 ? -8.376 14.533 18.545 1.00 93.81 91 ARG A O 1
ATOM 643 N N . ALA A 1 92 ? -7.675 12.781 19.783 1.00 93.44 92 ALA A N 1
ATOM 644 C CA . ALA A 1 92 ? -6.779 13.520 20.662 1.00 93.44 92 ALA A CA 1
ATOM 645 C C . ALA A 1 92 ? -5.552 12.656 21.012 1.00 93.44 92 ALA A C 1
ATOM 647 O O . ALA A 1 92 ? -5.504 12.092 22.106 1.00 93.44 92 ALA A O 1
ATOM 648 N N . PRO A 1 93 ? -4.564 12.538 20.100 1.00 92.56 93 PRO A N 1
ATOM 649 C CA . PRO A 1 93 ? -3.400 11.673 20.303 1.00 92.56 93 PRO A CA 1
ATOM 650 C C . PRO A 1 93 ? -2.631 11.977 21.593 1.00 92.56 93 PRO A C 1
ATOM 652 O O . PRO A 1 93 ? -2.239 11.060 22.305 1.00 92.56 93 PRO A O 1
ATOM 655 N N . GLU A 1 94 ? -2.470 13.260 21.924 1.00 89.38 94 GLU A N 1
ATOM 656 C CA . GLU A 1 94 ? -1.736 13.704 23.115 1.00 89.38 94 GLU A CA 1
ATOM 657 C C . GLU A 1 94 ? -2.433 13.272 24.412 1.00 89.38 94 GLU A C 1
ATOM 659 O O . GLU A 1 94 ? -1.797 12.718 25.300 1.00 89.38 94 GLU A O 1
ATOM 664 N N . ALA A 1 95 ? -3.757 13.433 24.493 1.00 91.12 95 ALA A N 1
ATOM 665 C CA . ALA A 1 95 ? -4.543 13.024 25.660 1.00 91.12 95 ALA A CA 1
ATOM 666 C C . ALA A 1 95 ? -4.709 11.499 25.780 1.00 91.12 95 ALA A C 1
ATOM 668 O O . ALA A 1 95 ? -5.109 11.001 26.828 1.00 91.12 95 ALA A O 1
ATOM 669 N N . ALA A 1 96 ? -4.464 10.761 24.697 1.00 91.12 96 ALA A N 1
ATOM 670 C CA . ALA A 1 96 ? -4.556 9.308 24.661 1.00 91.12 96 ALA A CA 1
ATOM 671 C C . ALA A 1 96 ? -3.219 8.607 24.955 1.00 91.12 96 ALA A C 1
ATOM 673 O O . ALA A 1 96 ? -3.175 7.381 24.875 1.00 91.12 96 ALA A O 1
ATOM 674 N N . GLU A 1 97 ? -2.156 9.369 25.247 1.00 92.19 97 GLU A N 1
ATOM 675 C CA . GLU A 1 97 ? -0.815 8.862 25.576 1.00 92.19 97 GLU A CA 1
ATOM 676 C C . GLU A 1 97 ? -0.263 7.878 24.527 1.00 92.19 97 GLU A C 1
ATOM 678 O O . GLU A 1 97 ? 0.411 6.898 24.845 1.00 92.19 97 GLU A O 1
ATOM 683 N N . VAL A 1 98 ? -0.562 8.127 23.244 1.00 96.50 98 VAL A N 1
ATOM 684 C CA . VAL A 1 98 ? -0.104 7.270 22.143 1.00 96.50 98 VAL A CA 1
ATOM 685 C C . VAL A 1 98 ? 1.180 7.784 21.509 1.00 96.50 98 VAL A C 1
ATOM 687 O O . VAL A 1 98 ? 1.366 8.984 21.299 1.00 96.50 98 VAL A O 1
ATOM 690 N N . THR A 1 99 ? 2.033 6.858 21.076 1.00 96.25 99 THR A N 1
ATOM 691 C CA . THR A 1 99 ? 3.141 7.187 20.175 1.00 96.25 99 THR A CA 1
ATOM 692 C C . THR A 1 99 ? 2.580 7.530 18.797 1.00 96.25 99 THR A C 1
ATOM 694 O O . THR A 1 99 ? 2.127 6.652 18.059 1.00 96.25 99 THR A O 1
ATOM 697 N N . LEU A 1 100 ? 2.591 8.816 18.443 1.00 95.19 100 LEU A N 1
ATOM 698 C CA . LEU A 1 100 ? 2.061 9.303 17.172 1.00 95.19 100 LEU A CA 1
ATOM 699 C C . LEU A 1 100 ? 3.111 9.235 16.053 1.00 95.19 100 LEU A C 1
ATOM 701 O O . LEU A 1 100 ? 4.097 9.972 16.058 1.00 95.19 100 LEU A O 1
ATOM 705 N N . VAL A 1 101 ? 2.831 8.431 15.031 1.00 93.94 101 VAL A N 1
ATOM 706 C CA . VAL A 1 101 ? 3.580 8.359 13.772 1.00 93.94 101 VAL A CA 1
ATOM 707 C C . VAL A 1 101 ? 2.737 8.971 12.655 1.00 93.94 101 VAL A C 1
ATOM 709 O O . VAL A 1 101 ? 1.524 8.790 12.574 1.00 93.94 101 VAL A O 1
ATOM 712 N N . ARG A 1 102 ? 3.365 9.740 11.768 1.00 90.81 102 ARG A N 1
ATOM 713 C CA . ARG A 1 102 ? 2.666 10.393 10.656 1.00 90.81 102 ARG A CA 1
ATOM 714 C C . ARG A 1 102 ? 3.503 10.331 9.397 1.00 90.81 102 ARG A C 1
ATOM 716 O O . ARG A 1 102 ? 4.656 10.763 9.402 1.00 90.81 102 ARG A O 1
ATOM 723 N N . SER A 1 103 ? 2.884 9.865 8.316 1.00 84.00 103 SER A N 1
ATOM 724 C CA . SER A 1 103 ? 3.427 10.021 6.969 1.00 84.00 103 SER A CA 1
ATOM 725 C C . SER A 1 103 ? 3.673 11.495 6.669 1.00 84.00 103 SER A C 1
ATOM 727 O O . SER A 1 103 ? 2.940 12.378 7.141 1.00 84.00 103 SER A O 1
ATOM 729 N N . ARG A 1 104 ? 4.697 11.786 5.864 1.00 83.06 104 ARG A N 1
ATOM 730 C CA . ARG A 1 104 ? 5.112 13.165 5.583 1.00 83.06 104 ARG A CA 1
ATOM 731 C C . ARG A 1 104 ? 3.934 14.019 5.102 1.00 83.06 104 ARG A C 1
ATOM 733 O O . ARG A 1 104 ? 3.196 13.637 4.201 1.00 83.06 104 ARG A O 1
ATOM 740 N N . ALA A 1 105 ? 3.783 15.199 5.706 1.00 80.75 105 ALA A N 1
ATOM 741 C CA . ALA A 1 105 ? 2.715 16.157 5.402 1.00 80.75 105 ALA A CA 1
ATOM 742 C C . ALA A 1 105 ? 1.276 15.604 5.551 1.00 80.75 105 ALA A C 1
ATOM 744 O O . ALA A 1 105 ? 0.358 16.055 4.858 1.00 80.75 105 ALA A O 1
ATOM 745 N N . THR A 1 106 ? 1.072 14.660 6.476 1.00 87.62 106 THR A N 1
ATOM 746 C CA . THR A 1 106 ? -0.253 14.151 6.855 1.00 87.62 106 THR A CA 1
ATOM 747 C C . THR A 1 106 ? -0.811 14.932 8.046 1.00 87.62 106 THR A C 1
ATOM 749 O O . THR A 1 106 ? -0.205 14.911 9.121 1.00 87.62 106 THR A O 1
ATOM 752 N N . PRO A 1 107 ? -1.962 15.616 7.905 1.00 87.31 107 PRO A N 1
ATOM 753 C CA . PRO A 1 107 ? -2.650 16.213 9.043 1.00 87.31 107 PRO A CA 1
ATOM 754 C C . PRO A 1 107 ? -3.152 15.126 9.997 1.00 87.31 107 PRO A C 1
ATOM 756 O O . PRO A 1 107 ? -3.735 14.140 9.548 1.00 87.31 107 PRO A O 1
ATOM 759 N N . VAL A 1 108 ? -3.019 15.341 11.306 1.00 85.94 108 VAL A N 1
ATOM 760 C CA . VAL A 1 108 ? -3.523 14.427 12.358 1.00 85.94 108 VAL A CA 1
ATOM 761 C C . VAL A 1 108 ? -4.736 15.032 13.078 1.00 85.94 108 VAL A C 1
ATOM 763 O O . VAL A 1 108 ? -5.022 14.735 14.227 1.00 85.94 108 VAL A O 1
ATOM 766 N N . LYS A 1 109 ? -5.484 15.907 12.394 1.00 89.06 109 LYS A N 1
ATOM 767 C CA . LYS A 1 109 ? -6.750 16.431 12.922 1.00 89.06 109 LYS A CA 1
ATOM 768 C C . LYS A 1 109 ? -7.741 15.295 13.184 1.00 89.06 109 LYS A C 1
ATOM 770 O O . LYS A 1 109 ? -7.728 14.304 12.445 1.00 89.06 109 LYS A O 1
ATOM 775 N N . ALA A 1 110 ? -8.628 15.475 14.155 1.00 89.75 110 ALA A N 1
ATOM 776 C CA . ALA A 1 110 ? -9.733 14.553 14.377 1.00 89.75 110 ALA A CA 1
ATOM 777 C C . ALA A 1 110 ? -10.536 14.323 13.074 1.00 89.75 110 ALA A C 1
ATOM 779 O O . ALA A 1 110 ? -10.650 15.247 12.255 1.00 89.75 110 ALA A O 1
ATOM 780 N N . PRO A 1 111 ? -11.069 13.110 12.844 1.00 91.81 111 PRO A N 1
ATOM 781 C CA . PRO A 1 111 ? -12.017 12.865 11.760 1.00 91.81 111 PRO A CA 1
ATOM 782 C C . PRO A 1 111 ? -13.213 13.823 11.848 1.00 91.81 111 PRO A C 1
ATOM 784 O O . PRO A 1 111 ? -13.761 14.028 12.930 1.00 91.81 111 PRO A O 1
ATOM 787 N N . ALA A 1 112 ? -13.609 14.410 10.715 1.00 88.25 112 ALA A N 1
ATOM 788 C CA . ALA A 1 112 ? -14.741 15.344 10.651 1.00 88.25 112 ALA A CA 1
ATOM 789 C C . ALA A 1 112 ? -16.104 14.632 10.725 1.00 88.25 112 ALA A C 1
ATOM 791 O O . ALA A 1 112 ? -17.102 15.222 11.123 1.00 88.25 112 ALA A O 1
ATOM 792 N N . SER A 1 113 ? -16.131 13.356 10.351 1.00 88.88 113 SER A N 1
ATOM 793 C CA . SER A 1 113 ? -17.286 12.466 10.393 1.00 88.88 113 SER A CA 1
ATOM 794 C C . SER A 1 113 ? -16.879 11.142 11.048 1.00 88.88 113 SER A C 1
ATOM 796 O O . SER A 1 113 ? -15.678 10.860 11.153 1.00 88.88 113 SER A O 1
ATOM 798 N N . PRO A 1 114 ? -17.837 10.305 11.486 1.00 91.75 114 PRO A N 1
ATOM 799 C CA . PRO A 1 114 ? -17.502 8.990 12.008 1.00 91.75 114 PRO A CA 1
ATOM 800 C C . PRO A 1 114 ? -16.688 8.182 10.982 1.00 91.75 114 PRO A C 1
ATOM 802 O O . PRO A 1 114 ? -17.158 7.984 9.857 1.00 91.75 114 PRO A O 1
ATOM 805 N N . PRO A 1 115 ? -15.469 7.724 11.323 1.00 96.62 115 PRO A N 1
ATOM 806 C CA . PRO A 1 115 ? -14.641 7.006 10.370 1.00 96.62 115 PRO A CA 1
ATOM 807 C C . PRO A 1 115 ? -15.196 5.602 10.113 1.00 96.62 115 PRO A C 1
ATOM 809 O O . PRO A 1 115 ? -15.947 5.032 10.909 1.00 96.62 115 PRO A O 1
ATOM 812 N N . ARG A 1 116 ? -14.804 5.036 8.977 1.00 97.38 116 ARG A N 1
ATOM 813 C CA . ARG A 1 116 ? -15.111 3.671 8.563 1.00 97.38 116 ARG A CA 1
ATOM 814 C C . ARG A 1 116 ? -14.160 2.688 9.228 1.00 97.38 116 ARG A C 1
ATOM 816 O O . ARG A 1 116 ? -12.951 2.911 9.215 1.00 97.38 116 ARG A O 1
ATOM 823 N N . LEU A 1 117 ? -14.695 1.600 9.771 1.00 98.56 117 LEU A N 1
ATOM 824 C CA . LEU A 1 117 ? -13.897 0.483 10.264 1.00 98.56 117 LEU A CA 1
ATOM 825 C C . LEU A 1 117 ? -13.449 -0.385 9.085 1.00 98.56 117 LEU A C 1
ATOM 827 O O . LEU A 1 117 ? -14.285 -0.922 8.363 1.00 98.56 117 LEU A O 1
ATOM 831 N N . LEU A 1 118 ? -12.137 -0.527 8.904 1.00 98.56 118 LEU A N 1
ATOM 832 C CA . LEU A 1 118 ? -11.557 -1.398 7.879 1.00 98.56 118 LEU A CA 1
ATOM 833 C C . LEU A 1 118 ? -11.148 -2.752 8.462 1.00 98.56 118 LEU A C 1
ATOM 835 O O . LEU A 1 118 ? -11.338 -3.790 7.833 1.00 98.56 118 LEU A O 1
ATOM 839 N N . TYR A 1 119 ? -10.571 -2.739 9.665 1.00 98.81 119 TYR A N 1
ATOM 840 C CA . TYR A 1 119 ? -10.059 -3.937 10.318 1.00 98.81 119 TYR A CA 1
ATOM 841 C C . TYR A 1 119 ? -9.953 -3.758 11.826 1.00 98.81 119 TYR A C 1
ATOM 843 O O . TYR A 1 119 ? -9.617 -2.667 12.290 1.00 98.81 119 TYR A O 1
ATOM 851 N N . ALA A 1 120 ? -10.181 -4.835 12.572 1.00 98.81 120 ALA A N 1
ATOM 852 C CA . ALA A 1 120 ? -9.794 -4.946 13.970 1.00 98.81 120 ALA A CA 1
ATOM 853 C C . ALA A 1 120 ? -9.443 -6.403 14.302 1.00 98.81 120 ALA A C 1
ATOM 855 O O . ALA A 1 120 ? -10.291 -7.290 14.192 1.00 98.81 120 ALA A O 1
ATOM 856 N N . GLY A 1 121 ? -8.213 -6.662 14.738 1.00 98.56 121 GLY A N 1
ATOM 857 C CA . GLY A 1 121 ? -7.749 -8.018 15.036 1.00 98.56 121 GLY A CA 1
ATOM 858 C C . GLY A 1 121 ? -6.340 -8.058 15.614 1.00 98.56 121 GLY A C 1
ATOM 859 O O . GLY A 1 121 ? -5.640 -7.047 15.634 1.00 98.56 121 GLY A O 1
ATOM 860 N N . ASP A 1 122 ? -5.922 -9.241 16.053 1.00 98.44 122 ASP A N 1
ATOM 861 C CA . ASP A 1 122 ? -4.612 -9.451 16.666 1.00 98.44 122 ASP A CA 1
ATOM 862 C C . ASP A 1 122 ? -3.589 -9.818 15.582 1.00 98.44 122 ASP A C 1
ATOM 864 O O . ASP A 1 122 ? -3.779 -10.769 14.822 1.00 98.44 122 ASP A O 1
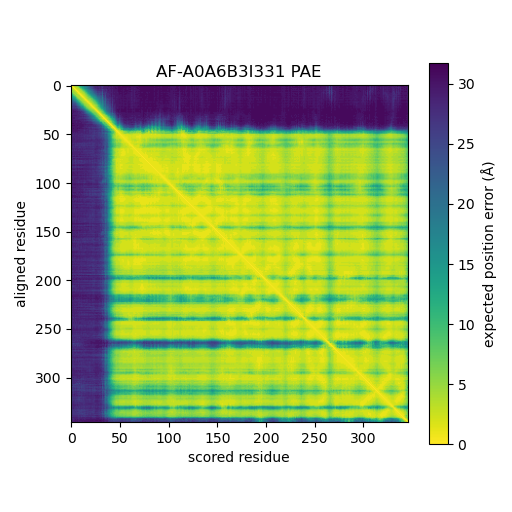ATOM 868 N N . VAL A 1 123 ? -2.498 -9.058 15.485 1.00 97.88 123 VAL A N 1
ATOM 869 C CA . VAL A 1 123 ? -1.448 -9.245 14.476 1.00 97.88 123 VAL A CA 1
ATOM 870 C C . VAL A 1 123 ? -0.087 -9.163 15.153 1.00 97.88 123 VAL A C 1
ATOM 872 O O . VAL A 1 123 ? 0.277 -8.133 15.710 1.00 97.88 123 VAL A O 1
ATOM 875 N N . THR A 1 124 ? 0.686 -10.249 15.081 1.00 95.38 124 THR A N 1
ATOM 876 C CA . THR A 1 124 ? 2.066 -10.315 15.601 1.00 95.38 124 THR A CA 1
ATOM 877 C C . THR A 1 124 ? 2.185 -9.835 17.061 1.00 95.38 124 THR A C 1
ATOM 879 O O . THR A 1 124 ? 3.066 -9.051 17.390 1.00 95.38 124 THR A O 1
ATOM 882 N N . GLY A 1 125 ? 1.276 -10.276 17.940 1.00 95.75 125 GLY A N 1
ATOM 883 C CA . GLY A 1 125 ? 1.313 -9.939 19.373 1.00 95.75 125 GLY A CA 1
ATOM 884 C C . GLY A 1 125 ? 0.744 -8.563 19.742 1.00 95.75 125 GLY A C 1
ATOM 885 O O . GLY A 1 125 ? 0.878 -8.133 20.884 1.00 95.75 125 GLY A O 1
ATOM 886 N N . SER A 1 126 ? 0.095 -7.858 18.813 1.00 97.94 126 SER A N 1
ATOM 887 C CA . SER A 1 126 ? -0.577 -6.581 19.085 1.00 97.94 126 SER A CA 1
ATOM 888 C C . SER A 1 126 ? -2.018 -6.588 18.585 1.00 97.94 126 SER A C 1
ATOM 890 O O . SER A 1 126 ? -2.297 -7.140 17.521 1.00 97.94 126 SER A O 1
ATOM 892 N N . ALA A 1 127 ? -2.926 -5.933 19.305 1.00 98.50 127 ALA A N 1
ATOM 893 C CA . ALA A 1 127 ? -4.241 -5.596 18.773 1.00 98.50 127 ALA A CA 1
ATOM 894 C C . ALA A 1 127 ? -4.101 -4.408 17.810 1.00 98.50 127 ALA A C 1
ATOM 896 O O . ALA A 1 127 ? -3.537 -3.371 18.163 1.00 98.50 127 ALA A O 1
ATOM 897 N N . VAL A 1 128 ? -4.605 -4.566 16.586 1.00 98.75 128 VAL A N 1
ATOM 898 C CA . VAL A 1 128 ? -4.516 -3.581 15.501 1.00 98.75 128 VAL A CA 1
ATOM 899 C C . VAL A 1 128 ? -5.916 -3.171 15.067 1.00 98.75 128 VAL A C 1
ATOM 901 O O . VAL A 1 128 ? -6.750 -4.030 14.786 1.00 98.75 128 VAL A O 1
ATOM 904 N N . VAL A 1 129 ? -6.159 -1.864 14.947 1.00 98.88 129 VAL A N 1
ATOM 905 C CA . VAL A 1 129 ? -7.389 -1.287 14.386 1.00 98.88 129 VAL A CA 1
ATOM 906 C C . VAL A 1 129 ? -7.039 -0.367 13.224 1.00 98.88 129 VAL A C 1
ATOM 908 O O . VAL A 1 129 ? -6.212 0.532 13.374 1.00 98.88 129 VAL A O 1
ATOM 911 N N . LEU A 1 130 ? -7.699 -0.556 12.080 1.00 98.81 130 LEU A N 1
ATOM 912 C CA . LEU A 1 130 ? -7.606 0.331 10.922 1.00 98.81 130 LEU A CA 1
ATOM 913 C C . LEU A 1 130 ? -8.920 1.079 10.711 1.00 98.81 130 LEU A C 1
ATOM 915 O O . LEU A 1 130 ? -9.980 0.468 10.555 1.00 98.81 130 LEU A O 1
ATOM 919 N N . LEU A 1 131 ? -8.825 2.405 10.667 1.00 98.44 131 LEU A N 1
ATOM 920 C CA . LEU A 1 131 ? -9.942 3.321 10.455 1.00 98.44 131 LEU A CA 1
ATOM 921 C C . LEU A 1 131 ? -9.678 4.207 9.232 1.00 98.44 131 LEU A C 1
ATOM 923 O O . LEU A 1 131 ? -8.535 4.577 8.983 1.00 98.44 131 LEU A O 1
ATOM 927 N N . HIS A 1 132 ? -10.723 4.594 8.501 1.00 97.88 132 HIS A N 1
ATOM 928 C CA . HIS A 1 132 ? -10.617 5.489 7.342 1.00 97.88 132 HIS A CA 1
ATOM 929 C C . HIS A 1 132 ? -11.647 6.618 7.396 1.00 97.88 132 HIS A C 1
ATOM 931 O O . HIS A 1 132 ? -12.838 6.359 7.553 1.00 97.88 132 HIS A O 1
ATOM 937 N N . ASP A 1 133 ? -11.215 7.869 7.241 1.00 95.69 133 ASP A N 1
ATOM 938 C CA . ASP A 1 133 ? -12.089 9.050 7.375 1.00 95.69 133 ASP A CA 1
ATOM 939 C C . ASP A 1 133 ? -12.556 9.657 6.041 1.00 95.69 133 ASP A C 1
ATOM 941 O O . ASP A 1 133 ? -13.229 10.683 6.037 1.00 95.69 133 ASP A O 1
ATOM 945 N N . GLY A 1 134 ? -12.197 9.042 4.912 1.00 93.25 134 GLY A N 1
ATOM 946 C CA . GLY A 1 134 ? -12.515 9.536 3.569 1.00 93.25 134 GLY A CA 1
ATOM 947 C C . GLY A 1 134 ? -11.309 10.073 2.796 1.00 93.25 134 GLY A C 1
ATOM 948 O O . GLY A 1 134 ? -11.352 10.076 1.568 1.00 93.25 134 GLY A O 1
ATOM 949 N N . GLY A 1 135 ? -10.232 10.469 3.482 1.00 93.88 135 GLY A N 1
ATOM 950 C CA . GLY A 1 135 ? -8.977 10.899 2.844 1.00 93.88 135 GLY A CA 1
ATOM 951 C C . GLY A 1 135 ? -7.709 10.466 3.582 1.00 93.88 135 GLY A C 1
ATOM 952 O O . GLY A 1 135 ? -6.597 10.735 3.122 1.00 93.88 135 GLY A O 1
ATOM 953 N N . ARG A 1 136 ? -7.856 9.823 4.741 1.00 96.50 136 ARG A N 1
ATOM 954 C CA . ARG A 1 136 ? -6.767 9.301 5.558 1.00 96.50 136 ARG A CA 1
ATOM 955 C C . ARG A 1 136 ? -7.139 7.942 6.116 1.00 96.50 136 ARG A C 1
ATOM 957 O O . ARG A 1 136 ? -8.290 7.691 6.479 1.00 96.50 136 ARG A O 1
ATOM 964 N N . VAL A 1 137 ? -6.120 7.115 6.280 1.00 97.69 137 VAL A N 1
ATOM 965 C CA . VAL A 1 137 ? -6.181 5.888 7.063 1.00 97.69 137 VAL A CA 1
ATOM 966 C C . VAL A 1 137 ? -5.382 6.074 8.349 1.00 97.69 137 VAL A C 1
ATOM 968 O O . VAL A 1 137 ? -4.311 6.685 8.348 1.00 97.69 137 VAL A O 1
ATOM 971 N N . ALA A 1 138 ? -5.915 5.555 9.448 1.00 97.94 138 ALA A N 1
ATOM 972 C CA . ALA A 1 138 ? -5.255 5.514 10.739 1.00 97.94 138 ALA A CA 1
ATOM 973 C C . ALA A 1 138 ? -5.128 4.071 11.219 1.00 97.94 138 ALA A C 1
ATOM 975 O O . ALA A 1 138 ? -6.104 3.319 11.194 1.00 97.94 138 ALA A O 1
ATOM 976 N N . ARG A 1 139 ? -3.933 3.708 11.683 1.00 98.44 139 ARG A N 1
ATOM 977 C CA . ARG A 1 139 ? -3.637 2.443 12.346 1.00 98.44 139 ARG A CA 1
ATOM 978 C C . ARG A 1 139 ? -3.374 2.700 13.816 1.00 98.44 139 ARG A C 1
ATOM 980 O O . ARG A 1 139 ? -2.377 3.329 14.157 1.00 98.44 139 ARG A O 1
ATOM 987 N N . TYR A 1 140 ? -4.249 2.189 14.664 1.00 98.44 140 TYR A N 1
ATOM 988 C CA . TYR A 1 140 ? -4.005 2.086 16.093 1.00 98.44 140 TYR A CA 1
ATOM 989 C C . TYR A 1 140 ? -3.448 0.700 16.407 1.00 98.44 140 TYR A C 1
ATOM 991 O O . TYR A 1 140 ? -4.000 -0.293 15.930 1.00 98.44 140 TYR A O 1
ATOM 999 N N . THR A 1 141 ? -2.390 0.638 17.209 1.00 98.25 141 THR A N 1
ATOM 1000 C CA . THR A 1 141 ? -1.758 -0.617 17.621 1.00 98.25 141 THR A CA 1
ATOM 1001 C C . THR A 1 141 ? -1.475 -0.579 19.116 1.00 98.25 141 THR A C 1
ATOM 1003 O O . THR A 1 141 ? -0.799 0.340 19.576 1.00 98.25 141 THR A O 1
ATOM 1006 N N . GLU A 1 142 ? -1.933 -1.580 19.863 1.00 97.06 142 GLU A N 1
ATOM 1007 C CA . GLU A 1 142 ? -1.592 -1.775 21.277 1.00 97.06 142 GLU A CA 1
ATOM 1008 C C . GLU A 1 142 ? -0.957 -3.166 21.481 1.00 97.06 142 GLU A C 1
ATOM 1010 O O . GLU A 1 142 ? -1.538 -4.168 21.046 1.00 97.06 142 GLU A O 1
ATOM 1015 N N . PRO A 1 143 ? 0.241 -3.268 22.088 1.00 96.69 143 PRO A N 1
ATOM 1016 C CA . PRO A 1 143 ? 0.817 -4.559 22.460 1.00 96.69 143 PRO A CA 1
ATOM 1017 C C . PRO A 1 143 ? -0.103 -5.310 23.424 1.00 96.69 143 PRO A C 1
ATOM 1019 O O . PRO A 1 143 ? -0.589 -4.735 24.397 1.00 96.69 143 PRO A O 1
ATOM 1022 N N . LEU A 1 144 ? -0.340 -6.599 23.170 1.00 96.81 144 LEU A N 1
ATOM 1023 C CA . LEU A 1 144 ? -1.235 -7.411 24.007 1.00 96.81 144 LEU A CA 1
ATOM 1024 C C . LEU A 1 144 ? -0.646 -7.694 25.396 1.00 96.81 144 LEU A C 1
ATOM 1026 O O . LEU A 1 144 ? -1.389 -7.965 26.335 1.00 96.81 144 LEU A O 1
ATOM 1030 N N . ASP A 1 145 ? 0.678 -7.637 25.514 1.00 94.69 145 ASP A N 1
ATOM 1031 C CA . ASP A 1 145 ? 1.434 -7.841 26.749 1.00 94.69 145 ASP A CA 1
ATOM 1032 C C . ASP A 1 145 ? 1.647 -6.549 27.557 1.00 94.69 145 ASP A C 1
ATOM 1034 O O . ASP A 1 145 ? 2.195 -6.598 28.656 1.00 94.69 145 ASP A O 1
ATOM 1038 N N . GLY A 1 146 ? 1.228 -5.391 27.030 1.00 91.25 146 GLY A N 1
ATOM 1039 C CA . GLY A 1 146 ? 1.437 -4.090 27.668 1.00 91.25 146 GLY A CA 1
ATOM 1040 C C . GLY A 1 146 ? 2.901 -3.637 27.724 1.00 91.25 146 GLY A C 1
ATOM 1041 O O . GLY A 1 146 ? 3.220 -2.730 28.490 1.00 91.25 146 GLY A O 1
ATOM 1042 N N . SER A 1 147 ? 3.791 -4.238 26.927 1.00 90.62 147 SER A N 1
ATOM 1043 C CA . SER A 1 147 ? 5.237 -3.950 26.936 1.00 90.62 147 SER A CA 1
ATOM 1044 C C . SER A 1 147 ? 5.608 -2.535 26.479 1.00 90.62 147 SER A C 1
ATOM 1046 O O . SER A 1 147 ? 6.692 -2.046 26.797 1.00 90.62 147 SER A O 1
ATOM 1048 N N . ALA A 1 148 ? 4.725 -1.866 25.734 1.00 92.69 148 ALA A N 1
ATOM 1049 C CA . ALA A 1 148 ? 4.928 -0.516 25.227 1.00 92.69 148 ALA A CA 1
ATOM 1050 C C . ALA A 1 148 ? 3.599 0.258 25.169 1.00 92.69 148 ALA A C 1
ATOM 1052 O O . ALA A 1 148 ? 2.530 -0.359 25.069 1.00 92.69 148 ALA A O 1
ATOM 1053 N N . PRO A 1 149 ? 3.638 1.605 25.201 1.00 94.69 149 PRO A N 1
ATOM 1054 C CA . PRO A 1 149 ? 2.441 2.409 25.002 1.00 94.69 149 PRO A CA 1
ATOM 1055 C C . PRO A 1 149 ? 1.823 2.135 23.621 1.00 94.69 149 PRO A C 1
ATOM 1057 O O . PRO A 1 149 ? 2.547 1.818 22.667 1.00 94.69 149 PRO A O 1
ATOM 1060 N N . PRO A 1 150 ? 0.498 2.300 23.463 1.00 97.25 150 PRO A N 1
ATOM 1061 C CA . PRO A 1 150 ? -0.130 2.187 22.159 1.00 97.25 150 PRO A CA 1
ATOM 1062 C C . PRO A 1 150 ? 0.453 3.196 21.166 1.00 97.25 150 PRO A C 1
ATOM 1064 O O . PRO A 1 150 ? 0.948 4.265 21.531 1.00 97.25 150 PRO A O 1
ATOM 1067 N N . SER A 1 151 ? 0.356 2.884 19.883 1.00 97.25 151 SER A N 1
ATOM 1068 C CA . SER A 1 151 ? 0.782 3.768 18.802 1.00 97.25 151 SER A CA 1
ATOM 1069 C C . SER A 1 151 ? -0.377 4.093 17.874 1.00 97.25 151 SER A C 1
ATOM 1071 O O . SER A 1 151 ? -1.298 3.296 17.688 1.00 97.25 151 SER A O 1
ATOM 1073 N N . LEU A 1 152 ? -0.322 5.287 17.293 1.00 97.75 152 LEU A N 1
ATOM 1074 C CA . LEU A 1 152 ? -1.225 5.727 16.243 1.00 97.75 152 LEU A CA 1
ATOM 1075 C C . LEU A 1 152 ? -0.391 6.156 15.044 1.00 97.75 152 LEU A C 1
ATOM 1077 O O . LEU A 1 152 ? 0.363 7.119 15.132 1.00 97.75 152 LEU A O 1
ATOM 1081 N N . GLU A 1 153 ? -0.560 5.484 13.913 1.00 97.19 153 GLU A N 1
ATOM 1082 C CA . GLU A 1 153 ? 0.012 5.906 12.640 1.00 97.19 153 GLU A CA 1
ATOM 1083 C C . GLU A 1 153 ? -1.076 6.454 11.722 1.00 97.19 153 GLU A C 1
ATOM 1085 O O . GLU A 1 153 ? -2.091 5.793 11.523 1.00 97.19 153 GLU A O 1
ATOM 1090 N N . VAL A 1 154 ? -0.876 7.641 11.144 1.00 97.06 154 VAL A N 1
ATOM 1091 C CA . VAL A 1 154 ? -1.829 8.242 10.194 1.00 97.06 154 VAL A CA 1
ATOM 1092 C C . VAL A 1 154 ? -1.152 8.518 8.855 1.00 97.06 154 VAL A C 1
ATOM 1094 O O . VAL A 1 154 ? -0.096 9.158 8.801 1.00 97.06 154 VAL A O 1
ATOM 1097 N N . ALA A 1 155 ? -1.798 8.079 7.774 1.00 96.19 155 ALA A N 1
ATOM 1098 C CA . ALA A 1 155 ? -1.345 8.269 6.401 1.00 96.19 155 ALA A CA 1
ATOM 1099 C C . ALA A 1 155 ? -2.460 8.814 5.503 1.00 96.19 155 ALA A C 1
ATOM 1101 O O . ALA A 1 155 ? -3.644 8.541 5.705 1.00 96.19 155 ALA A O 1
ATOM 1102 N N . ARG A 1 156 ? -2.068 9.601 4.498 1.00 95.50 156 ARG A N 1
ATOM 1103 C CA . ARG A 1 156 ? -2.972 10.101 3.456 1.00 95.50 156 ARG A CA 1
ATOM 1104 C C . ARG A 1 156 ? -3.341 8.993 2.473 1.00 95.50 156 ARG A C 1
ATOM 1106 O O . ARG A 1 156 ? -2.502 8.160 2.142 1.00 95.50 156 ARG A O 1
ATOM 1113 N N . THR A 1 157 ? -4.579 9.038 1.998 1.00 95.81 157 THR A N 1
ATOM 1114 C CA . THR A 1 157 ? -5.164 8.113 1.015 1.00 95.81 157 THR A CA 1
ATOM 1115 C C . THR A 1 157 ? -6.076 8.855 0.031 1.00 95.81 157 THR A C 1
ATOM 1117 O O . THR A 1 157 ? -6.995 8.274 -0.544 1.00 95.81 157 THR A O 1
ATOM 1120 N N . ASP A 1 158 ? -5.863 10.164 -0.148 1.00 91.56 158 ASP A N 1
ATOM 1121 C CA . ASP A 1 158 ? -6.699 11.005 -1.005 1.00 91.56 158 ASP A CA 1
ATOM 1122 C C . ASP A 1 158 ? -6.698 10.504 -2.454 1.00 91.56 158 ASP A C 1
ATOM 1124 O O . ASP A 1 158 ? -5.646 10.410 -3.092 1.00 91.56 158 ASP A O 1
ATOM 1128 N N . GLY A 1 159 ? -7.888 10.226 -2.988 1.00 90.94 159 GLY A N 1
ATOM 1129 C CA . GLY A 1 159 ? -8.034 9.733 -4.357 1.00 90.94 159 GLY A CA 1
ATOM 1130 C C . GLY A 1 159 ? -7.370 8.376 -4.583 1.00 90.94 159 GLY A C 1
ATOM 1131 O O . GLY A 1 159 ? -6.874 8.133 -5.680 1.00 90.94 159 GLY A O 1
ATOM 1132 N N . ALA A 1 160 ? -7.307 7.533 -3.546 1.00 95.75 160 ALA A N 1
ATOM 1133 C CA . ALA A 1 160 ? -6.891 6.148 -3.701 1.00 95.75 160 ALA A CA 1
ATOM 1134 C C . ALA A 1 160 ? -7.808 5.413 -4.693 1.00 95.75 160 ALA A C 1
ATOM 1136 O O . ALA A 1 160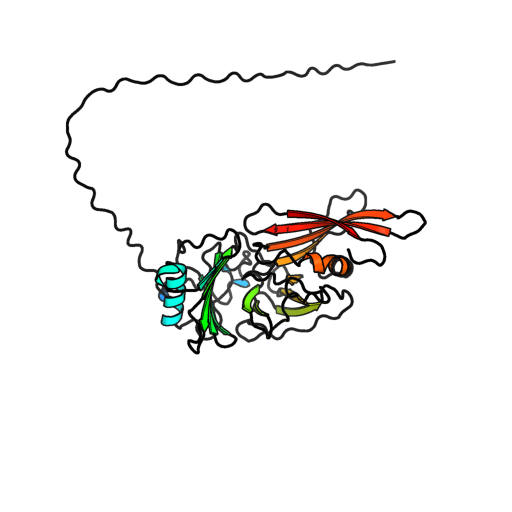 ? -8.987 5.738 -4.839 1.00 95.75 160 ALA A O 1
ATOM 1137 N N . ASP A 1 161 ? -7.241 4.424 -5.365 1.00 94.50 161 ASP A N 1
ATOM 1138 C CA . ASP A 1 161 ? -7.850 3.661 -6.449 1.00 94.50 161 ASP A CA 1
ATOM 1139 C C . ASP A 1 161 ? -7.610 2.155 -6.255 1.00 94.50 161 ASP A C 1
ATOM 1141 O O . ASP A 1 161 ? -7.070 1.714 -5.236 1.00 94.50 161 ASP A O 1
ATOM 1145 N N . VAL A 1 162 ? -7.988 1.358 -7.256 1.00 95.38 162 VAL A N 1
ATOM 1146 C CA . VAL A 1 162 ? -7.929 -0.108 -7.205 1.00 95.38 162 VAL A CA 1
ATOM 1147 C C . VAL A 1 162 ? -6.532 -0.659 -6.887 1.00 95.38 162 VAL A C 1
ATOM 1149 O O . VAL A 1 162 ? -6.436 -1.742 -6.304 1.00 95.38 162 VAL A O 1
ATOM 1152 N N . THR A 1 163 ? -5.455 0.069 -7.221 1.00 96.56 163 THR A N 1
ATOM 1153 C CA . THR A 1 163 ? -4.067 -0.363 -6.982 1.00 96.56 163 THR A CA 1
ATOM 1154 C C . THR A 1 163 ? -3.495 0.227 -5.695 1.00 96.56 163 THR A C 1
ATOM 1156 O O . THR A 1 163 ? -2.880 -0.491 -4.905 1.00 96.56 163 THR A O 1
ATOM 1159 N N . THR A 1 164 ? -3.722 1.515 -5.433 1.00 96.69 164 THR A N 1
ATOM 1160 C CA . THR A 1 164 ? -3.177 2.223 -4.259 1.00 96.69 164 THR A CA 1
ATOM 1161 C C . THR A 1 164 ? -3.964 1.956 -2.974 1.00 96.69 164 THR A C 1
ATOM 1163 O O . THR A 1 164 ? -3.406 2.062 -1.881 1.00 96.69 164 THR A O 1
ATOM 1166 N N . ALA A 1 165 ? -5.228 1.538 -3.084 1.00 97.56 165 ALA A N 1
ATOM 1167 C CA . ALA A 1 165 ? -6.035 1.034 -1.976 1.00 97.56 165 ALA A CA 1
ATOM 1168 C C . ALA A 1 165 ? -5.987 -0.496 -1.846 1.00 97.56 165 ALA A C 1
ATOM 1170 O O . ALA A 1 165 ? -6.792 -1.055 -1.111 1.00 97.56 165 ALA A O 1
ATOM 1171 N N . ALA A 1 166 ? -5.097 -1.197 -2.557 1.00 98.06 166 ALA A N 1
ATOM 1172 C CA . ALA A 1 166 ? -5.089 -2.661 -2.589 1.00 98.06 166 ALA A CA 1
ATOM 1173 C C . ALA A 1 166 ? -4.480 -3.321 -1.341 1.00 98.06 166 ALA A C 1
ATOM 1175 O O . ALA A 1 166 ? -4.747 -4.495 -1.075 1.00 98.06 166 ALA A O 1
ATOM 1176 N N . ALA A 1 167 ? -3.635 -2.601 -0.598 1.00 98.50 167 ALA A N 1
ATOM 1177 C CA . ALA A 1 167 ? -2.942 -3.134 0.570 1.00 98.50 167 ALA A CA 1
ATOM 1178 C C . ALA A 1 167 ? -2.539 -2.043 1.572 1.00 98.50 167 ALA A C 1
ATOM 1180 O O . ALA A 1 167 ? -2.068 -0.969 1.187 1.00 98.50 167 ALA A O 1
ATOM 1181 N N . LEU A 1 168 ? -2.649 -2.370 2.861 1.00 98.62 168 LEU A N 1
ATOM 1182 C CA . LEU A 1 168 ? -2.165 -1.565 3.988 1.00 98.62 168 LEU A CA 1
ATOM 1183 C C . LEU A 1 168 ? -1.197 -2.373 4.846 1.00 98.62 168 LEU A C 1
ATOM 1185 O O . LEU A 1 168 ? -1.426 -3.558 5.081 1.00 98.62 168 LEU A O 1
ATOM 1189 N N . VAL A 1 169 ? -0.149 -1.741 5.367 1.00 98.00 169 VAL A N 1
ATOM 1190 C CA . VAL A 1 169 ? 0.775 -2.383 6.311 1.00 98.00 169 VAL A CA 1
ATOM 1191 C C . VAL A 1 169 ? 0.116 -2.483 7.688 1.00 98.00 169 VAL A C 1
ATOM 1193 O O . VAL A 1 169 ? -0.152 -1.474 8.336 1.00 98.00 169 VAL A O 1
ATOM 1196 N N . VAL A 1 170 ? -0.109 -3.703 8.179 1.00 97.88 170 VAL A N 1
ATOM 1197 C CA . VAL A 1 170 ? -0.688 -3.931 9.518 1.00 97.88 170 VAL A CA 1
ATOM 1198 C C . VAL A 1 170 ? 0.367 -4.174 10.583 1.00 97.88 170 VAL A C 1
ATOM 1200 O O . VAL A 1 170 ? 0.176 -3.762 11.722 1.00 97.88 170 VAL A O 1
ATOM 1203 N N . SER A 1 171 ? 1.515 -4.750 10.227 1.00 96.38 171 SER A N 1
ATOM 1204 C CA . SER A 1 171 ? 2.594 -5.033 11.175 1.00 96.38 171 SER A CA 1
ATOM 1205 C C . SER A 1 171 ? 3.954 -4.968 10.489 1.00 96.38 171 SER A C 1
ATOM 1207 O O . SER A 1 171 ? 4.085 -5.326 9.316 1.00 96.38 171 SER A O 1
ATOM 1209 N N . ARG A 1 172 ? 4.950 -4.491 11.237 1.00 94.19 172 ARG A N 1
ATOM 1210 C CA . ARG A 1 172 ? 6.355 -4.450 10.844 1.00 94.19 172 ARG A CA 1
ATOM 1211 C C . ARG A 1 172 ? 7.196 -4.880 12.032 1.00 94.19 172 ARG A C 1
ATOM 1213 O O . ARG A 1 172 ? 7.212 -4.193 13.049 1.00 94.19 172 ARG A O 1
ATOM 1220 N N . THR A 1 173 ? 7.883 -5.995 11.870 1.00 92.00 173 THR A N 1
ATOM 1221 C CA . THR A 1 173 ? 8.750 -6.610 12.874 1.00 92.00 173 THR A CA 1
ATOM 1222 C C . THR A 1 173 ? 10.027 -7.099 12.201 1.00 92.00 173 THR A C 1
ATOM 1224 O O . THR A 1 173 ? 10.159 -7.043 10.978 1.00 92.00 173 THR A O 1
ATOM 1227 N N . GLU A 1 174 ? 10.970 -7.619 12.981 1.00 88.06 174 GLU A N 1
ATOM 1228 C CA . GLU A 1 174 ? 12.184 -8.251 12.444 1.00 88.06 174 GLU A CA 1
ATOM 1229 C C . GLU A 1 174 ? 11.864 -9.446 11.533 1.00 88.06 174 GLU A C 1
ATOM 1231 O O . GLU A 1 174 ? 12.553 -9.692 10.548 1.00 88.06 174 GLU A O 1
ATOM 1236 N N . SER A 1 175 ? 10.757 -10.144 11.806 1.00 88.56 175 SER A N 1
ATOM 1237 C CA . SER A 1 175 ? 10.250 -11.236 10.968 1.00 88.56 175 SER A CA 1
ATOM 1238 C C . SER A 1 175 ? 9.646 -10.781 9.632 1.00 88.56 175 SER A C 1
ATOM 1240 O O . SER A 1 175 ? 9.344 -11.625 8.789 1.00 88.56 175 SER A O 1
ATOM 1242 N N . GLY A 1 176 ? 9.483 -9.472 9.415 1.00 94.31 176 GLY A N 1
ATOM 1243 C CA . GLY A 1 176 ? 9.039 -8.887 8.155 1.00 94.31 176 GLY A CA 1
ATOM 1244 C C . GLY A 1 176 ? 7.794 -8.010 8.278 1.00 94.31 176 GLY A C 1
ATOM 1245 O O . GLY A 1 176 ? 7.451 -7.473 9.331 1.00 94.31 17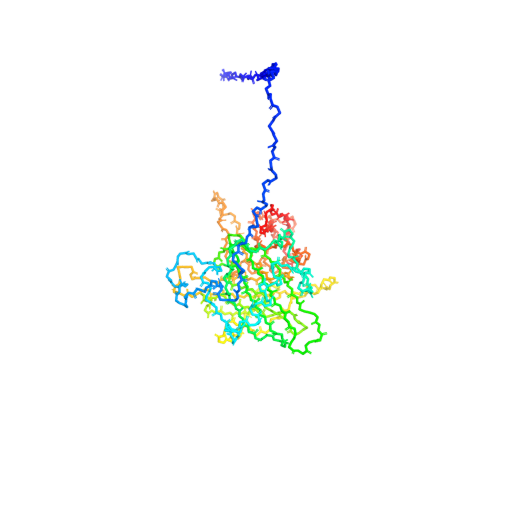6 GLY A O 1
ATOM 1246 N N . VAL A 1 177 ? 7.126 -7.838 7.143 1.00 97.12 177 VAL A N 1
ATOM 1247 C CA . VAL A 1 177 ? 6.009 -6.917 6.937 1.00 97.12 177 VAL A CA 1
ATOM 1248 C C . VAL A 1 177 ? 4.769 -7.719 6.599 1.00 97.12 177 VAL A C 1
ATOM 1250 O O . VAL A 1 177 ? 4.791 -8.557 5.698 1.00 97.1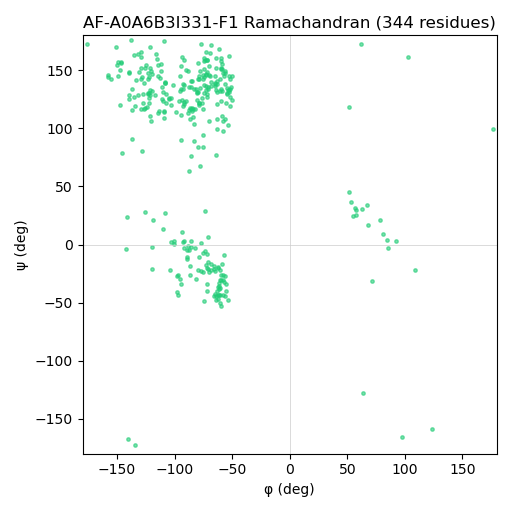2 177 VAL A O 1
ATOM 1253 N N . ARG A 1 178 ? 3.676 -7.465 7.313 1.00 98.25 178 ARG A N 1
ATOM 1254 C CA . ARG A 1 178 ? 2.371 -8.059 7.013 1.00 98.25 178 ARG A CA 1
ATOM 1255 C C . ARG A 1 178 ? 1.445 -7.002 6.449 1.00 98.25 178 ARG A C 1
ATOM 1257 O O . ARG A 1 178 ? 1.387 -5.883 6.967 1.00 98.25 178 ARG A O 1
ATOM 1264 N N . PHE A 1 179 ? 0.690 -7.390 5.432 1.00 98.62 179 PHE A N 1
ATOM 1265 C CA . PHE A 1 179 ? -0.266 -6.528 4.758 1.00 98.62 179 PHE A CA 1
ATOM 1266 C C . PHE A 1 179 ? -1.682 -7.017 5.027 1.00 98.62 179 PHE A C 1
ATOM 1268 O O . PHE A 1 179 ? -1.922 -8.220 5.066 1.00 98.62 179 PHE A O 1
ATOM 1275 N N . LEU A 1 180 ? -2.621 -6.094 5.182 1.00 98.81 180 LEU A N 1
ATOM 1276 C CA . LEU A 1 180 ? -4.035 -6.375 4.996 1.00 98.81 180 LEU A CA 1
ATOM 1277 C C . LEU A 1 180 ? -4.381 -6.066 3.546 1.00 98.81 180 LEU A C 1
ATOM 1279 O O . LEU A 1 180 ? -4.183 -4.936 3.094 1.00 98.81 180 LEU A O 1
ATOM 1283 N N . LEU A 1 181 ? -4.877 -7.069 2.831 1.00 98.75 181 LEU A N 1
ATOM 1284 C CA . LEU A 1 181 ? -5.249 -6.944 1.426 1.00 98.75 181 LEU A CA 1
ATOM 1285 C C . LEU A 1 181 ? -6.697 -6.479 1.275 1.00 98.75 181 LEU A C 1
ATOM 1287 O O . LEU A 1 181 ? -7.552 -6.784 2.112 1.00 98.75 181 LEU A O 1
ATOM 1291 N N . ALA A 1 182 ? -6.965 -5.753 0.193 1.00 98.25 182 ALA A N 1
ATOM 1292 C CA . ALA A 1 182 ? -8.303 -5.337 -0.196 1.00 98.25 182 ALA A CA 1
ATOM 1293 C C . ALA A 1 182 ? -9.195 -6.541 -0.546 1.00 98.25 182 ALA A C 1
ATOM 1295 O O . ALA A 1 182 ? -8.690 -7.562 -1.017 1.00 98.25 182 ALA A O 1
ATOM 1296 N N . PRO A 1 183 ? -10.525 -6.432 -0.375 1.00 97.00 183 PRO A N 1
ATOM 1297 C CA . PRO A 1 183 ? -11.442 -7.547 -0.626 1.00 97.00 183 PRO A CA 1
ATOM 1298 C C . PRO A 1 183 ? -11.492 -7.986 -2.099 1.00 97.00 183 PRO A C 1
ATOM 1300 O O . PRO A 1 183 ? -11.830 -9.131 -2.382 1.00 97.00 183 PRO A O 1
ATOM 1303 N N . TRP A 1 184 ? -11.122 -7.105 -3.035 1.00 96.75 184 TRP A N 1
ATOM 1304 C CA . TRP A 1 184 ? -11.043 -7.434 -4.458 1.00 96.75 184 TRP A CA 1
ATOM 1305 C C . TRP A 1 184 ? -9.741 -8.134 -4.856 1.00 96.75 184 TRP A C 1
ATOM 1307 O O . TRP A 1 184 ? -9.598 -8.487 -6.020 1.00 96.75 184 TRP A O 1
ATOM 1317 N N . VAL A 1 185 ? -8.777 -8.339 -3.953 1.00 97.81 185 VAL A N 1
ATOM 1318 C CA . VAL A 1 185 ? -7.536 -9.059 -4.275 1.00 97.81 185 VAL A CA 1
ATOM 1319 C C . VAL A 1 185 ? -7.783 -10.565 -4.194 1.00 97.81 185 VAL A C 1
ATOM 1321 O O . VAL A 1 185 ? -8.063 -11.095 -3.122 1.00 97.81 185 VAL A O 1
ATOM 1324 N N . SER A 1 186 ? -7.646 -11.267 -5.319 1.00 96.38 186 SER A N 1
ATOM 1325 C CA . SER A 1 186 ? -7.853 -12.720 -5.407 1.00 96.38 186 SER A CA 1
ATOM 1326 C C . SER A 1 186 ? -6.559 -13.528 -5.322 1.00 96.38 186 SER A C 1
ATOM 1328 O O . SER A 1 186 ? -6.578 -14.681 -4.895 1.00 96.38 186 SER A O 1
ATOM 1330 N N . GLU A 1 187 ? -5.424 -12.945 -5.715 1.00 97.56 187 GLU A N 1
ATOM 1331 C CA . GLU A 1 187 ? -4.113 -13.581 -5.591 1.00 97.56 187 GLU A CA 1
ATOM 1332 C C . GLU A 1 187 ? -3.089 -12.617 -4.998 1.00 97.56 187 GLU A C 1
ATOM 1334 O O . GLU A 1 187 ? -3.020 -11.444 -5.370 1.00 97.56 187 GLU A O 1
ATOM 1339 N N . ALA A 1 188 ? -2.219 -13.157 -4.146 1.00 98.25 188 ALA A N 1
ATOM 1340 C CA . ALA A 1 188 ? -1.053 -12.463 -3.630 1.00 98.25 188 ALA A CA 1
ATOM 1341 C C . ALA A 1 188 ? 0.204 -13.319 -3.813 1.00 98.25 188 ALA A C 1
ATOM 1343 O O . ALA A 1 188 ? 0.194 -14.546 -3.668 1.00 98.25 188 ALA A O 1
ATOM 1344 N N . GLY A 1 189 ? 1.308 -12.657 -4.127 1.00 97.62 189 GLY A N 1
ATOM 1345 C CA . GLY A 1 189 ? 2.628 -13.259 -4.195 1.00 97.62 189 GLY A CA 1
ATOM 1346 C C . GLY A 1 189 ? 3.718 -12.253 -3.870 1.00 97.62 189 GLY A C 1
ATOM 1347 O O . GLY A 1 189 ? 3.470 -11.054 -3.805 1.00 97.62 189 GLY A O 1
ATOM 1348 N N . THR A 1 190 ? 4.940 -12.733 -3.697 1.00 96.44 190 THR A N 1
ATOM 1349 C CA . THR A 1 190 ? 6.133 -11.900 -3.530 1.00 96.44 190 THR A CA 1
ATOM 1350 C C . THR A 1 190 ? 7.162 -12.214 -4.609 1.00 96.44 190 THR A C 1
ATOM 1352 O O . THR A 1 190 ? 7.192 -13.318 -5.158 1.00 96.44 190 THR A O 1
ATOM 1355 N N . ARG A 1 191 ? 7.989 -11.233 -4.965 1.00 95.19 191 ARG A N 1
ATOM 1356 C CA . ARG A 1 191 ? 9.150 -11.418 -5.846 1.00 95.19 191 ARG A CA 1
ATOM 1357 C C . ARG A 1 191 ? 10.253 -10.433 -5.494 1.00 95.19 191 ARG A C 1
ATOM 1359 O O . ARG A 1 191 ? 9.982 -9.366 -4.954 1.00 95.19 191 ARG A O 1
ATOM 1366 N N . ASP A 1 192 ? 11.484 -10.773 -5.854 1.00 95.19 192 ASP A N 1
ATOM 1367 C CA . ASP A 1 192 ? 12.599 -9.831 -5.811 1.00 95.19 192 ASP A CA 1
ATOM 1368 C C . ASP A 1 192 ? 12.620 -8.993 -7.095 1.00 95.19 192 ASP A C 1
ATOM 1370 O O . ASP A 1 192 ? 12.818 -9.515 -8.196 1.00 95.19 192 ASP A O 1
ATOM 1374 N N . LEU A 1 193 ? 12.429 -7.683 -6.952 1.00 95.00 193 LEU A N 1
ATOM 1375 C CA . LEU A 1 193 ? 12.446 -6.727 -8.055 1.00 95.00 193 LEU A CA 1
ATOM 1376 C C . LEU A 1 193 ? 13.794 -6.722 -8.790 1.00 95.00 193 LEU A C 1
ATOM 1378 O O . LEU A 1 193 ? 13.831 -6.430 -9.981 1.00 95.00 193 LEU A O 1
ATOM 1382 N N . LEU A 1 194 ? 14.889 -7.089 -8.112 1.00 94.38 194 LEU A N 1
ATOM 1383 C CA . LEU A 1 194 ? 16.244 -7.140 -8.673 1.00 94.38 194 LEU A CA 1
ATOM 1384 C C . LEU A 1 194 ? 16.560 -8.462 -9.391 1.00 94.38 194 LEU A C 1
ATOM 1386 O O . LEU A 1 194 ? 17.695 -8.668 -9.83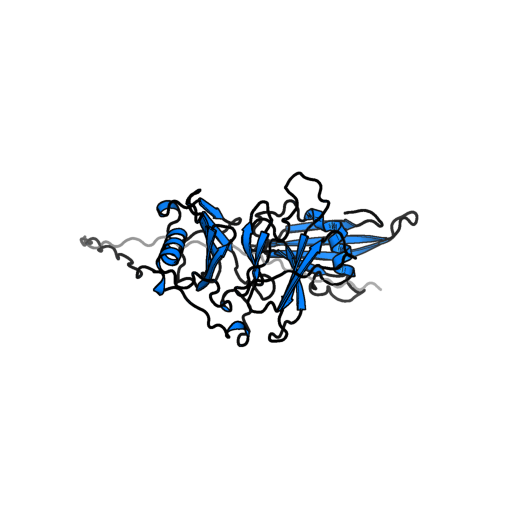9 1.00 94.38 194 LEU A O 1
ATOM 1390 N N . ARG A 1 195 ? 15.588 -9.377 -9.494 1.00 94.19 195 ARG A N 1
ATOM 1391 C CA . ARG A 1 195 ? 15.700 -10.667 -10.192 1.00 94.19 195 ARG A CA 1
ATOM 1392 C C . ARG A 1 195 ? 14.530 -10.821 -11.175 1.00 94.19 195 ARG A C 1
ATOM 1394 O O . ARG A 1 195 ? 13.569 -11.533 -10.893 1.00 94.19 195 ARG A O 1
ATOM 1401 N N . PRO A 1 196 ? 14.605 -10.199 -12.366 1.00 91.69 196 PRO A N 1
ATOM 1402 C CA . PRO A 1 196 ? 13.459 -10.070 -13.270 1.00 91.69 196 PRO A CA 1
ATOM 1403 C C . PRO A 1 196 ? 13.002 -11.398 -13.892 1.00 91.69 196 PRO A C 1
ATOM 1405 O O . PRO A 1 196 ? 11.858 -11.504 -14.321 1.00 91.69 196 PRO A O 1
ATOM 1408 N N . GLY A 1 197 ? 13.885 -12.403 -13.944 1.00 88.31 197 GLY A N 1
ATOM 1409 C CA . GLY A 1 197 ? 13.563 -13.766 -14.383 1.00 88.31 197 GLY A CA 1
ATOM 1410 C C . GLY A 1 197 ? 13.143 -14.714 -13.255 1.00 88.31 197 GLY A C 1
ATOM 1411 O O . GLY A 1 197 ? 12.827 -15.866 -13.530 1.00 88.31 197 GLY A O 1
ATOM 1412 N N . GLY A 1 198 ? 13.161 -14.263 -11.995 1.00 84.12 198 GLY A N 1
ATOM 1413 C CA . GLY A 1 198 ? 12.761 -15.082 -10.855 1.00 84.12 198 GLY A CA 1
ATOM 1414 C C . GLY A 1 198 ? 11.252 -15.324 -10.843 1.00 84.12 198 GLY A C 1
ATOM 1415 O O . GLY A 1 198 ? 10.458 -14.392 -11.001 1.00 84.12 198 GLY A O 1
ATOM 1416 N N . ALA A 1 199 ? 10.844 -16.575 -10.629 1.00 81.50 199 ALA A N 1
ATOM 1417 C CA . ALA A 1 199 ? 9.442 -16.886 -10.388 1.00 81.50 199 ALA A CA 1
ATOM 1418 C C . ALA A 1 199 ? 8.975 -16.201 -9.092 1.00 81.50 199 ALA A C 1
ATOM 1420 O O . ALA A 1 199 ? 9.693 -16.170 -8.093 1.00 81.50 199 ALA A O 1
ATOM 1421 N N . GLY A 1 200 ? 7.767 -15.632 -9.112 1.00 87.81 200 GLY A N 1
ATOM 1422 C CA . GLY A 1 200 ? 7.153 -15.122 -7.888 1.00 87.81 200 GLY A CA 1
ATOM 1423 C C . GLY A 1 200 ? 6.755 -16.276 -6.971 1.00 87.81 200 GLY A C 1
ATOM 1424 O O . GLY A 1 200 ? 6.342 -17.330 -7.448 1.00 87.81 200 GLY A O 1
ATOM 1425 N N . GLN A 1 201 ? 6.845 -16.066 -5.664 1.00 94.69 201 GLN A N 1
ATOM 1426 C CA . GLN A 1 201 ? 6.375 -17.014 -4.658 1.00 94.69 201 GLN A CA 1
ATOM 1427 C C . GLN A 1 201 ? 4.941 -16.668 -4.266 1.00 94.69 201 GLN A C 1
ATOM 1429 O O . GLN A 1 201 ? 4.606 -15.492 -4.114 1.00 94.69 201 GLN A O 1
ATOM 1434 N N . LYS A 1 202 ? 4.080 -17.678 -4.120 1.00 97.00 202 LYS A N 1
ATOM 1435 C CA . LYS A 1 202 ? 2.718 -17.477 -3.610 1.00 97.00 202 LYS A CA 1
ATOM 1436 C C . LYS A 1 202 ? 2.796 -16.989 -2.165 1.00 97.00 202 LYS A C 1
ATOM 1438 O O . LYS A 1 202 ? 3.575 -17.528 -1.389 1.00 97.00 202 LYS A O 1
ATOM 1443 N N . LEU A 1 203 ? 1.981 -15.995 -1.829 1.00 97.19 203 LEU A N 1
ATOM 1444 C CA . LEU A 1 203 ? 1.870 -15.466 -0.478 1.00 97.19 203 LEU A CA 1
ATOM 1445 C C . LEU A 1 203 ? 0.588 -16.002 0.154 1.00 97.19 203 LEU A C 1
ATOM 1447 O O . LEU A 1 203 ? -0.498 -15.868 -0.415 1.00 97.19 203 LEU A O 1
ATOM 1451 N N . ARG A 1 204 ? 0.701 -16.625 1.323 1.00 98.00 204 ARG A N 1
ATOM 1452 C CA . ARG A 1 204 ? -0.450 -17.072 2.101 1.00 98.00 204 ARG A CA 1
ATOM 1453 C C . ARG A 1 204 ? -1.174 -15.864 2.688 1.00 98.00 204 ARG A C 1
ATOM 1455 O O . ARG A 1 204 ? -0.559 -14.970 3.269 1.00 98.00 204 ARG A O 1
ATOM 1462 N N . VAL A 1 205 ? -2.496 -15.891 2.582 1.00 98.50 205 VAL A N 1
ATOM 1463 C CA . VAL A 1 205 ? -3.407 -14.880 3.123 1.00 98.50 205 VAL A CA 1
ATOM 1464 C C . VAL A 1 205 ? -4.358 -15.583 4.089 1.00 98.50 205 VAL A C 1
ATOM 1466 O O . VAL A 1 205 ? -4.900 -16.638 3.762 1.00 98.50 205 VAL A O 1
ATOM 1469 N N . ALA A 1 206 ? -4.491 -15.058 5.304 1.00 98.19 206 ALA A N 1
ATOM 1470 C CA . ALA A 1 206 ? -5.438 -15.547 6.298 1.00 98.19 206 ALA A CA 1
ATOM 1471 C C . ALA A 1 206 ? -6.883 -15.170 5.921 1.00 98.19 206 ALA A C 1
ATOM 1473 O O . ALA A 1 206 ? -7.110 -14.330 5.051 1.00 98.19 206 ALA A O 1
ATOM 1474 N N . GLY A 1 207 ? -7.870 -15.790 6.578 1.00 97.00 207 GLY A N 1
ATOM 1475 C CA . GLY A 1 207 ? -9.292 -15.583 6.264 1.00 97.00 207 GLY A CA 1
ATOM 1476 C C . GLY A 1 207 ? -9.791 -14.145 6.463 1.00 97.00 207 GLY A C 1
ATOM 1477 O O . GLY A 1 207 ? -10.787 -13.752 5.869 1.00 97.00 207 GLY A O 1
ATOM 1478 N N . ASP A 1 208 ? -9.082 -13.342 7.254 1.00 97.38 208 ASP A N 1
ATOM 1479 C CA . ASP A 1 208 ? -9.346 -11.915 7.464 1.00 97.38 208 ASP A CA 1
ATOM 1480 C C . ASP A 1 208 ? -8.637 -10.993 6.449 1.00 97.38 208 ASP A C 1
ATOM 1482 O O . ASP A 1 208 ? -8.827 -9.774 6.473 1.00 97.38 208 ASP A O 1
ATOM 1486 N N . GLY A 1 209 ? -7.850 -11.559 5.528 1.00 98.06 209 GLY A N 1
ATOM 1487 C CA . GLY A 1 209 ? -7.106 -10.831 4.502 1.00 98.06 209 GLY A CA 1
ATOM 1488 C C . GLY A 1 209 ? -5.678 -10.444 4.897 1.00 98.06 209 GLY A C 1
ATOM 1489 O O . GLY A 1 209 ? -5.010 -9.770 4.108 1.00 98.06 209 GLY A O 1
ATOM 1490 N N . VAL A 1 210 ? -5.192 -10.840 6.081 1.00 98.69 210 VAL A N 1
ATOM 1491 C CA . VAL A 1 210 ? -3.817 -10.549 6.512 1.00 98.69 210 VAL A CA 1
ATOM 1492 C C . VAL A 1 210 ? -2.833 -11.540 5.893 1.00 98.69 210 VAL A C 1
ATOM 1494 O O . VAL A 1 210 ? -3.012 -12.757 5.958 1.00 98.69 210 VAL A O 1
ATOM 1497 N N . THR A 1 211 ? -1.755 -11.035 5.304 1.00 98.62 211 THR A N 1
ATOM 1498 C CA . THR A 1 211 ? -0.709 -11.875 4.717 1.00 98.62 211 THR A CA 1
ATOM 1499 C C . THR A 1 211 ? 0.171 -12.531 5.785 1.00 98.62 211 THR A C 1
ATOM 1501 O O . THR A 1 211 ? 0.303 -12.069 6.927 1.00 98.62 211 THR A O 1
ATOM 1504 N N . GLU A 1 212 ? 0.864 -13.600 5.400 1.00 97.44 212 GLU A N 1
ATOM 1505 C CA . GLU A 1 212 ? 2.118 -13.947 6.069 1.00 97.44 212 GLU A CA 1
ATOM 1506 C C . GLU A 1 212 ? 3.170 -12.831 5.917 1.00 97.44 212 GLU A C 1
ATOM 1508 O O . GLU A 1 212 ? 2.976 -11.867 5.168 1.00 97.44 212 GLU A O 1
ATOM 1513 N N . ALA A 1 213 ? 4.259 -12.924 6.682 1.00 96.88 213 ALA A N 1
ATOM 1514 C CA . ALA A 1 213 ? 5.290 -11.898 6.676 1.00 96.88 213 ALA A CA 1
ATOM 1515 C C . ALA A 1 213 ? 6.093 -11.935 5.367 1.00 96.88 213 ALA A C 1
ATOM 1517 O O . ALA A 1 213 ? 6.595 -12.978 4.952 1.00 96.88 213 ALA A O 1
ATOM 1518 N N . VAL A 1 214 ? 6.232 -10.776 4.733 1.00 95.56 214 VAL A N 1
ATOM 1519 C CA . VAL A 1 214 ? 7.103 -10.549 3.580 1.00 95.56 214 VAL A CA 1
ATOM 1520 C C . VAL A 1 214 ? 8.362 -9.860 4.080 1.00 95.56 214 VAL A C 1
ATOM 1522 O O . VAL A 1 214 ? 8.284 -8.940 4.889 1.00 95.56 214 VAL A O 1
ATOM 1525 N N . ALA A 1 215 ? 9.531 -10.272 3.599 1.00 92.25 215 ALA A N 1
ATOM 1526 C CA . ALA A 1 215 ? 10.764 -9.562 3.918 1.00 92.25 215 ALA A CA 1
ATOM 1527 C C . ALA A 1 215 ? 10.638 -8.068 3.568 1.00 92.25 215 ALA A C 1
ATOM 1529 O O . ALA A 1 215 ? 10.165 -7.725 2.484 1.00 92.25 215 ALA A O 1
ATOM 1530 N N . GLY A 1 216 ? 11.047 -7.202 4.495 1.00 83.75 216 GLY A N 1
ATOM 1531 C CA . GLY A 1 216 ? 11.008 -5.757 4.293 1.00 83.75 216 GLY A CA 1
ATOM 1532 C C . GLY A 1 216 ? 12.001 -5.273 3.230 1.00 83.75 216 GLY A C 1
ATOM 1533 O O . GLY A 1 216 ? 12.838 -6.052 2.754 1.00 83.75 216 GLY A O 1
ATOM 1534 N N . PRO A 1 217 ? 11.925 -3.983 2.857 1.00 80.50 217 PRO A N 1
ATOM 1535 C CA . PRO A 1 217 ? 12.952 -3.360 2.031 1.00 80.50 217 PRO A CA 1
ATOM 1536 C C . PRO A 1 217 ? 14.324 -3.416 2.735 1.00 80.50 217 PRO A C 1
ATOM 1538 O O . PRO A 1 217 ? 14.381 -3.592 3.957 1.00 80.50 217 PRO A O 1
ATOM 1541 N N . PRO A 1 218 ? 15.435 -3.266 1.987 1.00 81.75 218 PRO A N 1
ATOM 1542 C CA . PRO A 1 218 ? 16.769 -3.145 2.566 1.00 81.75 218 PRO A CA 1
ATOM 1543 C C . PRO A 1 218 ? 16.821 -2.095 3.674 1.00 81.75 218 PRO A C 1
ATOM 1545 O O . PRO A 1 218 ? 16.176 -1.049 3.590 1.00 81.75 218 PRO A O 1
ATOM 1548 N N . VAL A 1 219 ? 17.628 -2.357 4.700 1.00 78.50 219 VAL A N 1
ATOM 1549 C CA . VAL A 1 219 ? 17.867 -1.380 5.763 1.00 78.50 219 VAL A CA 1
ATOM 1550 C C . VAL A 1 219 ? 18.665 -0.213 5.183 1.00 78.50 219 VAL A C 1
ATOM 1552 O O . VAL A 1 219 ? 19.628 -0.419 4.438 1.00 78.50 219 VAL A O 1
ATOM 1555 N N . ALA A 1 220 ? 18.277 1.017 5.522 1.00 74.62 220 ALA A N 1
ATOM 1556 C CA . ALA A 1 220 ? 18.982 2.213 5.073 1.00 74.62 220 ALA A CA 1
ATOM 1557 C C . ALA A 1 220 ? 20.487 2.124 5.398 1.00 74.62 220 ALA A C 1
ATOM 1559 O O . ALA A 1 220 ? 20.869 1.763 6.508 1.00 74.62 220 ALA A O 1
ATOM 1560 N N . GLY A 1 221 ? 21.337 2.437 4.416 1.00 73.44 221 GLY A N 1
ATOM 1561 C CA . GLY A 1 221 ? 22.798 2.361 4.551 1.00 73.44 221 GLY A CA 1
ATOM 1562 C C . GLY A 1 221 ? 23.415 0.980 4.287 1.00 73.44 221 GLY A C 1
ATOM 1563 O O . GLY A 1 221 ? 24.637 0.868 4.282 1.00 73.44 221 GLY A O 1
ATOM 1564 N N . THR A 1 222 ? 22.610 -0.055 4.025 1.00 82.44 222 THR A N 1
ATOM 1565 C CA . THR A 1 222 ? 23.107 -1.381 3.613 1.00 82.44 222 THR A CA 1
ATOM 1566 C C . THR A 1 222 ? 23.140 -1.537 2.091 1.00 82.44 222 THR A C 1
ATOM 1568 O O . THR A 1 222 ? 22.488 -0.792 1.353 1.00 82.44 222 THR A O 1
ATOM 1571 N N . ALA A 1 223 ? 23.914 -2.509 1.601 1.00 85.81 223 ALA A N 1
ATOM 1572 C CA . ALA A 1 223 ? 23.952 -2.827 0.180 1.00 85.81 223 ALA A CA 1
ATOM 1573 C C . ALA A 1 223 ? 22.578 -3.318 -0.311 1.00 85.81 223 ALA A C 1
ATOM 1575 O O . ALA A 1 223 ? 21.956 -4.207 0.271 1.00 85.81 223 ALA A O 1
ATOM 1576 N N . CYS A 1 224 ? 22.107 -2.757 -1.424 1.00 90.81 224 CYS A N 1
ATOM 1577 C CA . CYS A 1 224 ? 20.852 -3.168 -2.039 1.00 90.81 224 CYS A CA 1
ATOM 1578 C C . CYS A 1 224 ? 21.059 -4.412 -2.922 1.00 90.81 224 CYS A C 1
ATOM 1580 O O . CYS A 1 224 ? 21.358 -4.332 -4.117 1.00 90.81 224 CYS A O 1
ATOM 1582 N N . GLU A 1 225 ? 20.924 -5.584 -2.307 1.00 90.44 225 GLU A N 1
ATOM 1583 C CA . GLU A 1 225 ? 21.108 -6.880 -2.980 1.00 90.44 225 GLU A CA 1
ATOM 1584 C C . GLU A 1 225 ? 19.798 -7.533 -3.428 1.00 90.44 225 GLU A C 1
ATOM 1586 O O . GLU A 1 225 ? 19.781 -8.280 -4.416 1.00 90.44 225 GLU A O 1
ATOM 1591 N N . ARG A 1 226 ? 18.714 -7.205 -2.718 1.00 91.69 226 ARG A N 1
ATOM 1592 C CA . ARG A 1 226 ? 17.338 -7.667 -2.923 1.00 91.69 226 ARG A CA 1
ATOM 1593 C C . ARG A 1 226 ? 16.375 -6.507 -2.718 1.00 91.69 226 ARG A C 1
ATOM 1595 O O . ARG A 1 226 ? 16.609 -5.662 -1.861 1.00 91.69 226 ARG A O 1
ATOM 1602 N N . TRP A 1 227 ? 15.264 -6.502 -3.439 1.00 94.44 227 TRP A N 1
ATOM 1603 C CA . TRP A 1 227 ? 14.156 -5.590 -3.168 1.00 94.44 227 TRP A CA 1
ATOM 1604 C C . TRP A 1 227 ? 12.831 -6.354 -3.273 1.00 94.44 227 TRP A C 1
ATOM 1606 O O . TRP A 1 227 ? 12.278 -6.486 -4.368 1.00 94.44 227 TRP A O 1
ATOM 1616 N N . PRO A 1 228 ? 12.331 -6.924 -2.161 1.00 94.38 228 PRO A N 1
ATOM 1617 C CA . PRO A 1 228 ? 11.063 -7.642 -2.157 1.00 94.38 228 PRO A CA 1
ATOM 1618 C C . PRO A 1 228 ? 9.891 -6.713 -2.489 1.00 94.38 228 PRO A C 1
ATOM 1620 O O . PRO A 1 228 ? 9.757 -5.634 -1.916 1.00 94.38 228 PRO A O 1
ATOM 1623 N N . VAL A 1 229 ? 9.018 -7.150 -3.393 1.00 96.44 229 VAL A N 1
ATOM 1624 C CA . VAL A 1 229 ? 7.753 -6.479 -3.719 1.00 96.44 229 VAL A CA 1
ATOM 1625 C C . VAL A 1 229 ? 6.605 -7.470 -3.656 1.00 96.44 229 VAL A C 1
ATOM 1627 O O . VAL A 1 229 ? 6.782 -8.662 -3.920 1.00 96.44 229 VAL A O 1
ATOM 1630 N N . VAL A 1 230 ? 5.412 -6.968 -3.355 1.00 97.81 230 VAL A N 1
ATOM 1631 C CA . VAL A 1 230 ? 4.190 -7.767 -3.355 1.00 97.81 230 VAL A CA 1
ATOM 1632 C C . VAL A 1 230 ? 3.527 -7.641 -4.723 1.00 97.81 230 VAL A C 1
ATOM 1634 O O . VAL A 1 230 ? 3.251 -6.542 -5.201 1.00 97.81 230 VAL A O 1
ATOM 1637 N N . ARG A 1 231 ? 3.276 -8.779 -5.369 1.00 97.50 231 ARG A N 1
ATOM 1638 C CA . ARG A 1 231 ? 2.435 -8.883 -6.561 1.00 97.50 231 ARG A CA 1
ATOM 1639 C C . ARG A 1 231 ? 1.014 -9.184 -6.121 1.00 97.50 231 ARG A C 1
ATOM 1641 O O . ARG A 1 231 ? 0.781 -10.214 -5.492 1.00 97.50 231 ARG A O 1
ATOM 1648 N N . LEU A 1 232 ? 0.084 -8.332 -6.515 1.00 98.25 232 LEU A N 1
ATOM 1649 C CA . LEU A 1 232 ? -1.341 -8.522 -6.287 1.00 98.25 232 LEU A CA 1
ATOM 1650 C C . LEU A 1 232 ? -2.027 -8.769 -7.625 1.00 98.25 232 LEU A C 1
ATOM 1652 O O . LEU A 1 232 ? -1.567 -8.288 -8.664 1.00 98.25 232 LEU A O 1
ATOM 1656 N N . ARG A 1 233 ? -3.107 -9.543 -7.601 1.00 97.31 233 ARG A N 1
ATOM 1657 C CA . ARG A 1 233 ? -4.039 -9.667 -8.718 1.00 97.31 233 ARG A CA 1
ATOM 1658 C C . ARG A 1 233 ? -5.442 -9.396 -8.210 1.00 97.31 233 ARG A C 1
ATOM 1660 O O . ARG A 1 233 ? -5.855 -9.970 -7.200 1.00 97.31 233 ARG A O 1
ATOM 1667 N N . SER A 1 234 ? -6.145 -8.516 -8.900 1.00 95.00 234 SER A N 1
ATOM 1668 C CA . SER A 1 234 ? -7.560 -8.276 -8.669 1.00 95.00 234 SER A CA 1
ATOM 1669 C C . SER A 1 234 ? -8.418 -9.454 -9.130 1.00 95.00 234 SER A C 1
ATOM 1671 O O . SER A 1 234 ? -8.061 -10.237 -10.005 1.00 95.00 234 SER A O 1
ATOM 1673 N N . SER A 1 235 ? -9.576 -9.573 -8.500 1.00 94.31 235 SER A N 1
ATOM 1674 C CA . SER A 1 235 ? -10.593 -10.558 -8.808 1.00 94.31 235 SER A CA 1
ATOM 1675 C C . SER A 1 235 ? -11.228 -10.267 -10.160 1.00 94.31 235 SER A C 1
ATOM 1677 O O . SER A 1 235 ? -11.608 -9.136 -10.440 1.00 94.31 235 SER A O 1
ATOM 1679 N N . SER A 1 236 ? -11.489 -11.322 -10.928 1.00 92.00 236 SER A N 1
ATOM 1680 C CA . SER A 1 236 ? -12.322 -11.271 -12.142 1.00 92.00 236 SER A CA 1
ATOM 1681 C C . SER A 1 236 ? -13.751 -10.737 -11.933 1.00 92.00 236 SER A C 1
ATOM 1683 O O . SER A 1 236 ? -14.471 -10.526 -12.902 1.00 92.00 236 SER A O 1
ATOM 1685 N N . ARG A 1 237 ? -14.189 -10.534 -10.680 1.00 91.38 237 ARG A N 1
ATOM 1686 C CA . ARG A 1 237 ? -15.494 -9.935 -10.350 1.00 91.38 237 ARG A CA 1
ATOM 1687 C C . ARG A 1 237 ? -15.527 -8.412 -10.478 1.00 91.38 237 ARG A C 1
ATOM 1689 O O . ARG A 1 237 ? -16.607 -7.844 -10.388 1.00 91.38 237 ARG A O 1
ATOM 1696 N N . ILE A 1 238 ? -14.377 -7.761 -10.644 1.00 89.81 238 ILE A N 1
ATOM 1697 C CA . ILE A 1 238 ? -14.295 -6.323 -10.913 1.00 89.81 238 ILE A CA 1
ATOM 1698 C C . ILE A 1 238 ? -13.781 -6.096 -12.338 1.00 89.81 238 ILE A C 1
ATOM 1700 O O . ILE A 1 238 ? -13.116 -6.966 -12.900 1.00 89.81 238 ILE A O 1
ATOM 1704 N N . ALA A 1 239 ? -14.100 -4.944 -12.933 1.00 81.19 239 ALA A N 1
ATOM 1705 C CA . ALA A 1 239 ? -13.751 -4.653 -14.327 1.00 81.19 239 ALA A CA 1
ATOM 1706 C C . ALA A 1 239 ? -12.230 -4.662 -14.556 1.00 81.19 239 ALA A C 1
ATOM 1708 O O . ALA A 1 239 ? -11.738 -5.104 -15.595 1.00 81.19 239 ALA A O 1
ATOM 1709 N N . GLU A 1 240 ? -11.473 -4.205 -13.565 1.00 77.81 240 GLU A N 1
ATOM 1710 C CA . GLU A 1 240 ? -10.028 -4.104 -13.611 1.00 77.81 240 GLU A CA 1
ATOM 1711 C C . GLU A 1 240 ? -9.328 -5.403 -13.154 1.00 77.81 240 GLU A C 1
ATOM 1713 O O . GLU A 1 240 ? -8.590 -5.363 -12.175 1.00 77.81 240 GLU A O 1
ATOM 1718 N N . ASP A 1 241 ? -9.485 -6.543 -13.848 1.00 82.88 241 ASP A N 1
ATOM 1719 C CA . ASP A 1 241 ? -8.693 -7.781 -13.615 1.00 82.88 241 ASP A CA 1
ATOM 1720 C C . ASP A 1 241 ? -7.274 -7.643 -14.188 1.00 82.88 241 ASP A C 1
ATOM 1722 O O . ASP A 1 241 ? -7.016 -7.886 -15.370 1.00 82.88 241 ASP A O 1
ATOM 1726 N N . HIS A 1 242 ? -6.329 -7.230 -13.348 1.00 90.94 242 HIS A N 1
ATOM 1727 C CA . HIS A 1 242 ? -4.925 -7.146 -13.716 1.00 90.94 242 HIS A CA 1
ATOM 1728 C C . HIS A 1 242 ? -4.011 -7.457 -12.533 1.00 90.94 242 HIS A C 1
ATOM 1730 O O . HIS A 1 242 ? -4.365 -7.345 -11.359 1.00 90.94 242 HIS A O 1
ATOM 1736 N N . ALA A 1 243 ? -2.788 -7.865 -12.865 1.00 95.56 243 ALA A N 1
ATOM 1737 C CA . ALA A 1 243 ? -1.730 -8.045 -11.889 1.00 95.56 243 ALA A CA 1
ATOM 1738 C C . ALA A 1 243 ? -0.860 -6.790 -11.824 1.00 95.56 243 ALA A C 1
ATOM 1740 O O . ALA A 1 243 ? -0.366 -6.327 -12.854 1.00 95.56 243 ALA A O 1
ATOM 1741 N N . PHE A 1 244 ? -0.598 -6.319 -10.612 1.00 97.56 244 PHE A N 1
ATOM 1742 C CA . PHE A 1 244 ? 0.197 -5.128 -10.337 1.00 97.56 244 PHE A CA 1
ATOM 1743 C C . PHE A 1 244 ? 1.181 -5.379 -9.194 1.00 97.56 244 PHE A C 1
ATOM 1745 O O . PHE A 1 244 ? 1.084 -6.372 -8.465 1.00 97.56 244 PHE A O 1
ATOM 1752 N N . LEU A 1 245 ? 2.182 -4.507 -9.075 1.00 98.00 245 LEU A N 1
ATOM 1753 C CA . LEU A 1 245 ? 3.193 -4.583 -8.022 1.00 98.00 245 LEU A CA 1
ATOM 1754 C C . LEU A 1 245 ? 3.024 -3.422 -7.051 1.00 98.00 245 LEU A C 1
ATOM 1756 O O . LEU A 1 245 ? 2.887 -2.273 -7.470 1.00 98.00 245 LEU A O 1
ATOM 1760 N N . VAL A 1 246 ? 3.105 -3.725 -5.761 1.00 98.19 246 VAL A N 1
ATOM 1761 C CA . VAL A 1 246 ? 3.217 -2.729 -4.698 1.00 98.19 246 VAL A CA 1
ATOM 1762 C C . VAL A 1 246 ? 4.480 -2.980 -3.885 1.00 98.19 246 VAL A C 1
ATOM 1764 O O . VAL A 1 246 ? 4.899 -4.122 -3.678 1.00 98.19 246 VAL A O 1
ATOM 1767 N N . THR A 1 247 ? 5.108 -1.901 -3.434 1.00 97.06 247 THR A N 1
ATOM 1768 C CA . THR A 1 247 ? 6.273 -1.951 -2.554 1.00 97.06 247 THR A CA 1
ATOM 1769 C C . THR A 1 247 ? 5.970 -1.254 -1.244 1.00 97.06 247 THR A C 1
ATOM 1771 O O . THR A 1 247 ? 5.251 -0.256 -1.185 1.00 97.06 247 THR A O 1
ATOM 1774 N N . ASP A 1 248 ? 6.564 -1.779 -0.188 1.00 95.31 248 ASP A N 1
ATOM 1775 C CA . ASP A 1 248 ? 6.612 -1.119 1.098 1.00 95.31 248 ASP A CA 1
ATOM 1776 C C . ASP A 1 248 ? 7.768 -0.106 1.131 1.00 95.31 248 ASP A C 1
ATOM 1778 O O . ASP A 1 248 ? 8.880 -0.416 0.705 1.00 95.31 248 ASP A O 1
ATOM 1782 N N . LEU A 1 249 ? 7.486 1.103 1.619 1.00 94.12 249 LEU A N 1
ATOM 1783 C CA . LEU A 1 249 ? 8.445 2.202 1.795 1.00 94.12 249 LEU A CA 1
ATOM 1784 C C . LEU A 1 249 ? 8.433 2.726 3.243 1.00 94.12 249 LEU A C 1
ATOM 1786 O O . LEU A 1 249 ? 8.712 3.896 3.506 1.00 94.12 249 LEU A O 1
ATOM 1790 N N . GLY A 1 250 ? 8.092 1.864 4.205 1.00 92.25 250 GLY A N 1
ATOM 1791 C CA . GLY A 1 250 ? 8.165 2.192 5.631 1.00 92.25 250 GLY A CA 1
ATOM 1792 C C . GLY A 1 250 ? 7.011 3.057 6.143 1.00 92.25 250 GLY A C 1
ATOM 1793 O O . GLY A 1 250 ? 7.152 3.696 7.187 1.00 92.25 250 GLY A O 1
ATOM 1794 N N . GLU A 1 251 ? 5.888 3.069 5.428 1.00 91.75 251 GLU A N 1
ATOM 1795 C CA . GLU A 1 251 ? 4.654 3.779 5.784 1.00 91.75 251 GLU A CA 1
ATOM 1796 C C . GLU A 1 251 ? 3.482 2.798 5.901 1.00 91.75 251 GLU A C 1
ATOM 1798 O O . GLU A 1 251 ? 3.587 1.628 5.527 1.00 91.75 251 GLU A O 1
ATOM 1803 N N . LEU A 1 252 ? 2.355 3.281 6.423 1.00 95.62 252 LEU A N 1
ATOM 1804 C CA . LEU A 1 252 ? 1.095 2.541 6.469 1.00 95.62 252 LEU A CA 1
ATOM 1805 C C . LEU A 1 252 ? 0.552 2.192 5.070 1.00 95.62 252 LEU A C 1
ATOM 1807 O O . LEU A 1 252 ? -0.013 1.113 4.877 1.00 95.62 252 LEU A O 1
ATOM 1811 N N . THR A 1 253 ? 0.719 3.084 4.091 1.00 96.44 253 THR A N 1
ATOM 1812 C CA . THR A 1 253 ? 0.331 2.842 2.694 1.00 96.44 253 THR A CA 1
ATOM 1813 C C . THR A 1 253 ? 1.475 2.219 1.898 1.00 96.44 253 THR A C 1
ATOM 1815 O O . THR A 1 253 ? 2.654 2.441 2.174 1.00 96.44 253 THR A O 1
ATOM 1818 N N . THR A 1 254 ? 1.116 1.419 0.895 1.00 97.12 254 THR A N 1
ATOM 1819 C CA . THR A 1 254 ? 2.072 0.870 -0.074 1.00 97.12 254 THR A CA 1
ATOM 1820 C C . THR A 1 254 ? 2.188 1.784 -1.294 1.00 97.12 254 THR A C 1
ATOM 1822 O O . THR A 1 254 ? 1.293 2.585 -1.567 1.00 97.12 254 THR A O 1
ATOM 1825 N N . ALA A 1 255 ? 3.290 1.671 -2.038 1.00 97.00 255 ALA A N 1
ATOM 1826 C CA . ALA A 1 255 ? 3.491 2.405 -3.283 1.00 97.00 255 ALA A CA 1
ATOM 1827 C C . ALA A 1 255 ? 3.310 1.490 -4.499 1.00 97.00 255 ALA A C 1
ATOM 1829 O O . ALA A 1 255 ? 3.991 0.469 -4.621 1.00 97.00 255 ALA A O 1
ATOM 1830 N N . HIS A 1 256 ? 2.430 1.880 -5.423 1.00 98.00 256 HIS A N 1
ATOM 1831 C CA . HIS A 1 256 ? 2.207 1.175 -6.691 1.00 98.00 256 HIS A CA 1
ATOM 1832 C C . HIS A 1 256 ? 3.379 1.373 -7.658 1.00 98.00 256 HIS A C 1
ATOM 1834 O O . HIS A 1 256 ? 3.847 2.497 -7.852 1.00 98.00 256 HIS A O 1
ATOM 1840 N N . LEU A 1 257 ? 3.855 0.293 -8.277 1.00 98.31 257 LEU A N 1
ATOM 1841 C CA . LEU A 1 257 ? 4.930 0.327 -9.266 1.00 98.31 257 LEU A CA 1
ATOM 1842 C C . LEU A 1 257 ? 4.368 0.145 -10.677 1.00 98.31 257 LEU A C 1
ATOM 1844 O O . LEU A 1 257 ? 3.723 -0.859 -10.982 1.00 98.31 257 LEU A O 1
ATOM 1848 N N . SER A 1 258 ? 4.697 1.082 -11.562 1.00 97.81 258 SER A N 1
ATOM 1849 C CA . SER A 1 258 ? 4.306 1.057 -12.974 1.00 97.81 258 SER A CA 1
ATOM 1850 C C . SER A 1 258 ? 5.501 1.261 -13.904 1.00 97.81 258 SER A C 1
ATOM 1852 O O . SER A 1 258 ? 6.609 1.620 -13.490 1.00 97.81 258 SER A O 1
ATOM 1854 N N . TYR A 1 259 ? 5.289 0.954 -15.178 1.00 96.56 259 TYR A N 1
ATOM 1855 C CA . TYR A 1 259 ? 6.275 1.063 -16.238 1.00 96.56 259 TYR A CA 1
ATOM 1856 C C . TYR A 1 259 ? 5.655 1.670 -17.489 1.00 96.56 259 TYR A C 1
ATOM 1858 O O . TYR A 1 259 ? 4.597 1.243 -17.950 1.00 96.56 259 TYR A O 1
ATOM 1866 N N . THR A 1 260 ? 6.349 2.630 -18.087 1.00 95.12 260 THR A N 1
ATOM 1867 C CA . THR A 1 260 ? 5.985 3.197 -19.383 1.00 95.12 260 THR A CA 1
ATOM 1868 C C . THR A 1 260 ? 7.067 2.830 -20.401 1.00 95.12 260 THR A C 1
ATOM 1870 O O . THR A 1 260 ? 8.211 3.257 -20.235 1.00 95.12 260 THR A O 1
ATOM 1873 N N . PRO A 1 261 ? 6.746 2.027 -21.433 1.00 90.56 261 PRO A N 1
ATOM 1874 C CA . PRO A 1 261 ? 7.707 1.677 -22.475 1.00 90.56 261 PRO A CA 1
ATOM 1875 C C . PRO A 1 261 ? 8.057 2.891 -23.352 1.00 90.56 261 PRO A C 1
ATOM 1877 O O . PRO A 1 261 ? 7.290 3.864 -23.365 1.00 90.56 261 PRO A O 1
ATOM 1880 N N . PRO A 1 262 ? 9.149 2.812 -24.137 1.00 86.81 262 PRO A N 1
ATOM 1881 C CA . PRO A 1 262 ? 9.508 3.861 -25.084 1.00 86.81 262 PRO A CA 1
ATOM 1882 C C . PRO A 1 262 ? 8.378 4.169 -26.073 1.00 86.81 262 PRO A C 1
ATOM 1884 O O . PRO A 1 262 ? 7.577 3.281 -26.407 1.00 86.81 262 PRO A O 1
ATOM 1887 N N . PRO A 1 263 ? 8.280 5.429 -26.542 1.00 80.50 263 PRO A N 1
ATOM 1888 C CA . PRO A 1 263 ? 7.335 5.786 -27.588 1.00 80.50 263 PRO A CA 1
ATOM 1889 C C . PRO A 1 263 ? 7.625 4.956 -28.845 1.00 80.50 263 PRO A C 1
ATOM 1891 O O . PRO A 1 263 ? 8.765 4.813 -29.280 1.00 80.50 263 PRO A O 1
ATOM 1894 N N . GLY A 1 264 ? 6.578 4.374 -29.431 1.00 70.56 264 GLY A N 1
ATOM 1895 C CA . GLY A 1 264 ? 6.697 3.609 -30.671 1.00 70.56 264 GLY A CA 1
ATOM 1896 C C . GLY A 1 264 ? 6.757 4.546 -31.875 1.00 70.56 264 GLY A C 1
ATOM 1897 O O . GLY A 1 264 ? 5.722 4.819 -32.481 1.00 70.56 264 GLY A O 1
ATOM 1898 N N . GLY A 1 265 ? 7.939 5.066 -32.211 1.00 69.06 265 GLY A N 1
ATOM 1899 C CA . GLY A 1 265 ? 8.110 5.986 -33.342 1.00 69.06 265 GLY A CA 1
ATOM 1900 C C . GLY A 1 265 ? 7.353 7.307 -33.144 1.00 69.06 265 GLY A C 1
ATOM 1901 O O . GLY A 1 265 ? 7.497 7.950 -32.112 1.00 69.06 265 GLY A O 1
ATOM 1902 N N . ARG A 1 266 ? 6.529 7.719 -34.121 1.00 65.75 266 ARG A N 1
ATOM 1903 C CA . ARG A 1 266 ? 5.714 8.955 -34.052 1.00 65.75 266 ARG A CA 1
ATOM 1904 C C . ARG A 1 266 ? 4.460 8.841 -33.167 1.00 65.75 266 ARG A C 1
ATOM 1906 O O . ARG A 1 266 ? 3.683 9.790 -33.098 1.00 65.75 266 ARG A O 1
ATOM 1913 N N . ALA A 1 267 ? 4.223 7.694 -32.531 1.00 68.25 267 ALA A N 1
ATOM 1914 C CA . ALA A 1 267 ? 3.070 7.518 -31.657 1.00 68.25 267 ALA A CA 1
ATOM 1915 C C . ALA A 1 267 ? 3.207 8.359 -30.371 1.00 68.25 267 ALA A C 1
ATOM 1917 O O . ALA A 1 267 ? 4.315 8.483 -29.840 1.00 68.25 267 ALA A O 1
ATOM 1918 N N . PRO A 1 268 ? 2.098 8.899 -29.832 1.00 68.44 268 PRO A N 1
ATOM 1919 C CA . PRO A 1 268 ? 2.119 9.599 -28.555 1.00 68.44 268 PRO A CA 1
ATOM 1920 C C . PRO A 1 268 ? 2.602 8.685 -27.419 1.00 68.44 268 PRO A C 1
ATOM 1922 O O . PRO A 1 268 ? 2.522 7.453 -27.498 1.00 68.44 268 PRO A O 1
ATOM 1925 N N . ALA A 1 269 ? 3.094 9.306 -26.343 1.00 71.31 269 ALA A N 1
ATOM 1926 C CA . ALA A 1 269 ? 3.498 8.591 -25.139 1.00 71.31 269 ALA A CA 1
ATOM 1927 C C . ALA A 1 269 ? 2.339 7.723 -24.627 1.00 71.31 269 ALA A C 1
ATOM 1929 O O . ALA A 1 269 ? 1.198 8.172 -24.512 1.00 71.31 269 ALA A O 1
ATOM 1930 N N . ARG A 1 270 ? 2.634 6.451 -24.352 1.00 79.06 270 ARG A N 1
ATOM 1931 C CA . ARG A 1 270 ? 1.638 5.495 -23.862 1.00 79.06 270 ARG A CA 1
ATOM 1932 C C . ARG A 1 270 ? 1.325 5.783 -22.395 1.00 79.06 270 ARG A C 1
ATOM 1934 O O . ARG A 1 270 ? 2.203 6.214 -21.651 1.00 79.06 270 ARG A O 1
ATOM 1941 N N . SER A 1 271 ? 0.105 5.472 -21.965 1.00 84.50 271 SER A N 1
ATOM 1942 C CA . SER A 1 271 ? -0.223 5.448 -20.538 1.00 84.50 271 SER A CA 1
ATOM 1943 C C . SER A 1 271 ? 0.685 4.460 -19.790 1.00 84.50 271 SER A C 1
ATOM 1945 O O . SER A 1 271 ? 1.066 3.433 -20.377 1.00 84.50 271 SER A O 1
ATOM 1947 N N . PRO A 1 272 ? 1.016 4.733 -18.512 1.00 90.69 272 PRO A N 1
ATOM 1948 C CA . PRO A 1 272 ? 1.711 3.775 -17.663 1.00 90.69 272 PRO A CA 1
ATOM 1949 C C . PRO A 1 272 ? 1.009 2.417 -17.659 1.00 90.69 272 PRO A C 1
ATOM 1951 O O . PRO A 1 272 ? -0.217 2.330 -17.695 1.00 90.69 272 PRO A O 1
ATOM 1954 N N . ARG A 1 273 ? 1.809 1.356 -17.640 1.00 93.19 273 ARG A N 1
ATOM 1955 C CA . ARG A 1 273 ? 1.372 -0.040 -17.587 1.00 93.19 273 ARG A CA 1
ATOM 1956 C C . ARG A 1 273 ? 1.853 -0.669 -16.294 1.00 93.19 273 ARG A C 1
ATOM 1958 O O . ARG A 1 273 ? 2.784 -0.178 -15.658 1.00 93.19 273 ARG A O 1
ATOM 1965 N N . GLU A 1 274 ? 1.274 -1.807 -15.955 1.00 96.25 274 GLU A N 1
ATOM 1966 C CA . GLU A 1 274 ? 1.693 -2.547 -14.776 1.00 96.25 274 GLU A CA 1
ATOM 1967 C C . GLU A 1 274 ? 3.133 -3.045 -14.864 1.00 96.25 274 GLU A C 1
ATOM 1969 O O . GLU A 1 274 ? 3.591 -3.533 -15.903 1.00 96.25 274 GLU A O 1
ATOM 1974 N N . ALA A 1 275 ? 3.847 -2.971 -13.738 1.00 96.56 275 ALA A N 1
ATOM 1975 C CA . ALA A 1 275 ? 5.243 -3.389 -13.628 1.00 96.56 275 ALA A CA 1
ATOM 1976 C C . ALA A 1 275 ? 5.437 -4.923 -13.621 1.00 96.56 275 ALA A C 1
ATOM 1978 O O . ALA A 1 275 ? 6.3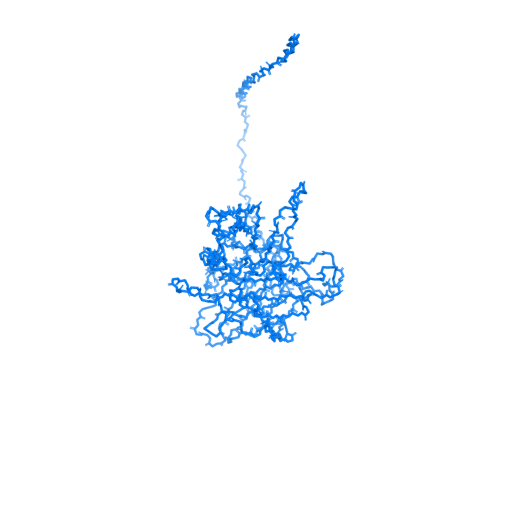76 -5.446 -13.026 1.00 96.56 275 ALA A O 1
ATOM 1979 N N . THR A 1 276 ? 4.545 -5.674 -14.265 1.00 95.06 276 THR A N 1
ATOM 1980 C CA . THR A 1 276 ? 4.505 -7.143 -14.222 1.00 95.06 276 THR A CA 1
ATOM 1981 C C . THR A 1 276 ? 5.040 -7.815 -15.484 1.00 95.06 276 THR A C 1
ATOM 1983 O O . THR A 1 276 ? 5.457 -8.972 -15.410 1.00 95.06 276 THR A O 1
ATOM 1986 N N . GLY A 1 277 ? 5.071 -7.108 -16.619 1.00 93.56 277 GLY A N 1
ATOM 1987 C CA . GLY A 1 277 ? 5.573 -7.630 -17.894 1.00 93.56 277 GLY A CA 1
ATOM 1988 C C . GLY A 1 277 ? 7.101 -7.751 -17.956 1.00 93.56 277 GLY A C 1
ATOM 1989 O O . GLY A 1 277 ? 7.822 -7.057 -17.244 1.00 93.56 277 GLY A O 1
ATOM 1990 N N . LYS A 1 278 ? 7.615 -8.593 -18.865 1.00 93.69 278 LYS A N 1
ATOM 1991 C CA . LYS A 1 278 ? 9.058 -8.887 -19.002 1.00 93.69 278 LYS A CA 1
ATOM 1992 C C . LYS A 1 278 ? 9.927 -7.629 -19.152 1.00 93.69 278 LYS A C 1
ATOM 1994 O O . LYS A 1 278 ? 10.929 -7.502 -18.457 1.00 93.69 278 LYS A O 1
ATOM 1999 N N . ALA A 1 279 ? 9.536 -6.702 -20.030 1.00 91.75 279 ALA A N 1
ATOM 2000 C CA . ALA A 1 279 ? 10.265 -5.447 -20.238 1.00 91.75 279 ALA A CA 1
ATOM 2001 C C . ALA A 1 279 ? 10.249 -4.557 -18.984 1.00 91.75 279 ALA A C 1
ATOM 2003 O O . ALA A 1 279 ? 11.287 -4.039 -18.585 1.00 91.75 279 ALA A O 1
ATOM 2004 N N . ALA A 1 280 ? 9.093 -4.456 -18.320 1.00 95.00 280 ALA A N 1
ATOM 2005 C CA . ALA A 1 280 ? 8.944 -3.689 -17.089 1.00 95.00 280 ALA A CA 1
ATOM 2006 C C . ALA A 1 280 ? 9.817 -4.248 -15.960 1.00 95.00 280 ALA A C 1
ATOM 2008 O O . ALA A 1 280 ? 10.543 -3.501 -15.312 1.00 95.00 280 ALA A O 1
ATOM 2009 N N . LEU A 1 281 ? 9.790 -5.567 -15.755 1.00 95.75 281 LEU A N 1
ATOM 2010 C CA . LEU A 1 281 ? 10.621 -6.241 -14.760 1.00 95.75 281 LEU A CA 1
ATOM 2011 C C . LEU A 1 281 ? 12.110 -6.043 -15.046 1.00 95.75 281 LEU A C 1
ATOM 2013 O O . LEU A 1 281 ? 12.869 -5.736 -14.132 1.00 95.75 281 LEU A O 1
ATOM 2017 N N . ALA A 1 282 ? 12.530 -6.170 -16.308 1.00 93.69 282 ALA A N 1
ATOM 2018 C CA . ALA A 1 282 ? 13.914 -5.928 -16.700 1.00 93.69 282 ALA A CA 1
ATOM 2019 C C . ALA A 1 282 ? 14.347 -4.481 -16.414 1.00 93.69 282 ALA A C 1
ATOM 2021 O O . ALA A 1 282 ? 15.425 -4.278 -15.862 1.00 93.69 282 ALA A O 1
ATOM 2022 N N . ALA A 1 283 ? 13.505 -3.491 -16.727 1.00 93.88 283 ALA A N 1
ATOM 2023 C CA . ALA A 1 283 ? 13.746 -2.087 -16.404 1.00 93.88 283 ALA A CA 1
ATOM 2024 C C . ALA A 1 283 ? 13.877 -1.871 -14.888 1.00 93.88 283 ALA A C 1
ATOM 2026 O O . ALA A 1 283 ? 14.891 -1.350 -14.416 1.00 93.88 283 ALA A O 1
ATOM 2027 N N . TRP A 1 284 ? 12.895 -2.341 -14.116 1.00 96.12 284 TRP A N 1
ATOM 2028 C CA . TRP A 1 284 ? 12.866 -2.214 -12.661 1.00 96.12 284 TRP A CA 1
ATOM 2029 C C . TRP A 1 284 ? 14.044 -2.896 -11.967 1.00 96.12 284 TRP A C 1
ATOM 2031 O O . TRP A 1 284 ? 14.602 -2.326 -11.036 1.00 96.12 284 TRP A O 1
ATOM 2041 N N . ALA A 1 285 ? 14.506 -4.047 -12.453 1.00 94.94 285 ALA A N 1
ATOM 2042 C CA . ALA A 1 285 ? 15.664 -4.734 -11.881 1.00 94.94 285 ALA A CA 1
ATOM 2043 C C . ALA A 1 285 ? 16.960 -3.915 -11.920 1.00 94.94 285 ALA A C 1
ATOM 2045 O O . ALA A 1 285 ? 17.883 -4.172 -11.146 1.00 94.94 285 ALA A O 1
ATOM 2046 N N . ARG A 1 286 ? 17.047 -2.930 -12.819 1.00 93.25 286 ARG A N 1
ATOM 2047 C CA . ARG A 1 286 ? 18.220 -2.057 -12.957 1.00 93.25 286 ARG A CA 1
ATOM 2048 C C . ARG A 1 286 ? 18.187 -0.854 -12.040 1.00 93.25 286 ARG A C 1
ATOM 2050 O O . ARG A 1 286 ? 19.255 -0.361 -11.707 1.00 93.25 286 ARG A O 1
ATOM 2057 N N . ILE A 1 287 ? 16.992 -0.415 -11.655 1.00 92.25 287 ILE A N 1
ATOM 2058 C CA . ILE A 1 287 ? 16.774 0.819 -10.894 1.00 92.25 287 ILE A CA 1
ATOM 2059 C C . ILE A 1 287 ? 16.102 0.588 -9.541 1.00 92.25 287 ILE A C 1
ATOM 2061 O O . ILE A 1 287 ? 15.893 1.548 -8.809 1.00 92.25 287 ILE A O 1
ATOM 2065 N N . GLY A 1 288 ? 15.744 -0.651 -9.194 1.00 92.75 288 GLY A N 1
ATOM 2066 C CA . GLY A 1 288 ? 14.961 -0.971 -7.998 1.00 92.75 288 GLY A CA 1
ATOM 2067 C C . GLY A 1 288 ? 15.616 -0.476 -6.712 1.00 92.75 288 GLY A C 1
ATOM 2068 O O . GLY A 1 288 ? 14.930 -0.001 -5.820 1.00 92.75 288 GLY A O 1
ATOM 2069 N N . CYS A 1 289 ? 16.948 -0.453 -6.660 1.00 92.62 289 CYS A N 1
ATOM 2070 C CA . CYS A 1 289 ? 17.688 0.092 -5.524 1.00 92.62 289 CYS A CA 1
ATOM 2071 C C . CYS A 1 289 ? 17.527 1.599 -5.322 1.00 92.62 289 CYS A C 1
ATOM 2073 O O . CYS A 1 289 ? 17.755 2.089 -4.224 1.00 92.62 289 CYS A O 1
ATOM 2075 N N . ARG A 1 290 ? 17.079 2.338 -6.341 1.00 90.88 290 ARG A N 1
ATOM 2076 C CA . ARG A 1 290 ? 16.749 3.766 -6.224 1.00 90.88 290 ARG A CA 1
ATOM 2077 C C . ARG A 1 290 ? 15.438 4.009 -5.469 1.00 90.88 290 ARG A C 1
ATOM 2079 O O . ARG A 1 290 ? 15.079 5.160 -5.246 1.00 90.88 290 ARG A O 1
ATOM 2086 N N . LEU A 1 291 ? 14.707 2.948 -5.114 1.00 92.75 291 LEU A N 1
ATOM 2087 C CA . LEU A 1 291 ? 13.601 3.026 -4.163 1.00 92.75 291 LEU A CA 1
ATOM 2088 C C . LEU A 1 291 ? 14.104 3.244 -2.723 1.00 92.75 291 LEU A C 1
ATOM 2090 O O . LEU A 1 291 ? 13.348 3.755 -1.896 1.00 92.75 291 LEU A O 1
ATOM 2094 N N . ALA A 1 292 ? 15.374 2.927 -2.441 1.00 89.44 292 ALA A N 1
ATOM 2095 C CA . ALA A 1 292 ? 16.031 3.364 -1.216 1.00 89.44 292 ALA A CA 1
ATOM 2096 C C . ALA A 1 292 ? 16.148 4.897 -1.211 1.00 89.44 292 ALA A C 1
ATOM 2098 O O . ALA A 1 292 ? 16.456 5.517 -2.233 1.00 89.44 292 ALA A O 1
ATOM 2099 N N . GLY A 1 293 ? 15.885 5.526 -0.072 1.00 86.00 293 GLY A N 1
ATOM 2100 C CA . GLY A 1 293 ? 15.791 6.984 0.063 1.00 86.00 293 GLY A CA 1
ATOM 2101 C C . GLY A 1 293 ? 14.416 7.563 -0.300 1.00 86.00 293 GLY A C 1
ATOM 2102 O O . GLY A 1 293 ? 14.238 8.790 -0.327 1.00 86.00 293 GLY A O 1
ATOM 2103 N N . LEU A 1 294 ? 13.428 6.717 -0.622 1.00 90.12 294 LEU A N 1
ATOM 2104 C CA . LEU A 1 294 ? 12.032 7.141 -0.785 1.00 90.12 294 LEU A CA 1
ATOM 2105 C C . LEU A 1 294 ? 11.158 6.831 0.433 1.00 90.12 294 LEU A C 1
ATOM 2107 O O . LEU A 1 294 ? 9.966 7.149 0.414 1.00 90.12 294 LEU A O 1
ATOM 2111 N N . GLU A 1 295 ? 11.742 6.246 1.473 1.00 88.25 295 GLU A N 1
ATOM 2112 C CA . GLU A 1 295 ? 11.046 5.825 2.675 1.00 88.25 295 GLU A CA 1
ATOM 2113 C C . GLU A 1 295 ? 10.395 7.013 3.377 1.00 88.25 295 GLU A C 1
ATOM 2115 O O . GLU A 1 295 ? 10.944 8.119 3.427 1.00 88.25 295 GLU A O 1
ATOM 2120 N N . ARG A 1 296 ? 9.200 6.786 3.930 1.00 84.62 296 ARG A N 1
ATOM 2121 C CA . ARG A 1 296 ? 8.445 7.809 4.676 1.00 84.62 296 ARG A CA 1
ATOM 2122 C C . ARG A 1 296 ? 8.194 9.106 3.897 1.00 84.62 296 ARG A C 1
ATOM 2124 O O . ARG A 1 296 ? 8.000 10.176 4.478 1.00 84.62 296 ARG A O 1
ATOM 2131 N N . GLY A 1 297 ? 8.202 9.021 2.566 1.00 89.19 297 GLY A N 1
ATOM 2132 C CA . GLY A 1 297 ? 8.043 10.153 1.658 1.00 89.19 297 GLY A CA 1
ATOM 2133 C C . GLY A 1 297 ? 6.594 10.529 1.337 1.00 89.19 297 GLY A C 1
ATOM 2134 O O . GLY A 1 297 ? 6.387 11.490 0.592 1.00 89.19 297 GLY A O 1
ATOM 2135 N N . GLY A 1 298 ? 5.602 9.798 1.849 1.00 92.06 298 GLY A N 1
ATOM 2136 C CA . GLY A 1 298 ? 4.205 9.889 1.430 1.00 92.06 298 GLY A CA 1
ATOM 2137 C C . GLY A 1 298 ? 4.006 9.396 -0.003 1.00 92.06 298 GLY A C 1
ATOM 2138 O O . GLY A 1 298 ? 3.227 9.997 -0.749 1.00 92.06 298 GLY A O 1
ATOM 2139 N N . VAL A 1 299 ? 4.770 8.384 -0.427 1.00 94.81 299 VAL A N 1
ATOM 2140 C CA . VAL A 1 299 ? 4.812 7.919 -1.822 1.00 94.81 299 VAL A CA 1
ATOM 2141 C C . VAL A 1 299 ? 3.595 7.048 -2.113 1.00 94.81 299 VAL A C 1
ATOM 2143 O O . VAL A 1 299 ? 3.407 6.016 -1.483 1.00 94.81 299 VAL A O 1
ATOM 2146 N N . ARG A 1 300 ? 2.791 7.442 -3.106 1.00 95.44 300 ARG A N 1
ATOM 2147 C CA . ARG A 1 300 ? 1.627 6.659 -3.557 1.00 95.44 300 ARG A CA 1
ATOM 2148 C C . ARG A 1 300 ? 1.957 5.743 -4.733 1.00 95.44 300 ARG A C 1
ATOM 2150 O O . ARG A 1 300 ? 1.393 4.667 -4.878 1.00 95.44 300 ARG A O 1
ATOM 2157 N N . SER A 1 301 ? 2.859 6.187 -5.605 1.00 96.31 301 SER A N 1
ATOM 2158 C CA . SER A 1 301 ? 3.139 5.509 -6.870 1.00 96.31 301 SER A CA 1
ATOM 2159 C C . SER A 1 301 ? 4.521 5.872 -7.394 1.00 96.31 301 SER A C 1
ATOM 2161 O O . SER A 1 301 ? 4.920 7.039 -7.323 1.00 96.31 301 SER A O 1
ATOM 2163 N N . VAL A 1 302 ? 5.206 4.923 -8.021 1.00 97.56 302 VAL A N 1
ATOM 2164 C CA . VAL A 1 302 ? 6.448 5.156 -8.758 1.00 97.56 302 VAL A CA 1
ATOM 2165 C C . VAL A 1 302 ? 6.311 4.573 -10.162 1.00 97.56 302 VAL A C 1
ATOM 2167 O O . VAL A 1 302 ? 6.060 3.384 -10.331 1.00 97.56 302 VAL A O 1
ATOM 2170 N N . ASN A 1 303 ? 6.480 5.417 -11.177 1.00 96.88 303 ASN A N 1
ATOM 2171 C CA . ASN A 1 303 ? 6.497 5.010 -12.581 1.00 96.88 303 ASN A CA 1
ATOM 2172 C C . ASN A 1 303 ? 7.913 5.159 -13.127 1.00 96.88 303 ASN A C 1
ATOM 2174 O O . ASN A 1 303 ? 8.505 6.231 -12.983 1.00 96.88 303 ASN A O 1
ATOM 2178 N N . THR A 1 304 ? 8.430 4.132 -13.795 1.00 95.38 304 THR A N 1
ATOM 2179 C CA . THR A 1 304 ? 9.644 4.260 -14.608 1.00 95.38 304 THR A CA 1
ATOM 2180 C C . THR A 1 304 ? 9.276 4.327 -16.083 1.00 95.38 304 THR A C 1
ATOM 2182 O O . THR A 1 304 ? 8.604 3.443 -16.607 1.00 95.38 304 THR A O 1
ATOM 2185 N N . TRP A 1 305 ? 9.649 5.428 -16.730 1.00 94.25 305 TRP A N 1
ATOM 2186 C CA . TRP A 1 305 ? 9.337 5.716 -18.122 1.00 94.25 305 TRP A CA 1
ATOM 2187 C C . TRP A 1 305 ? 10.608 5.743 -18.951 1.00 94.25 305 TRP A C 1
ATOM 2189 O O . TRP A 1 305 ? 11.428 6.645 -18.801 1.00 94.25 305 TRP A O 1
ATOM 2199 N N . ASP A 1 306 ? 10.741 4.781 -19.850 1.00 93.75 306 ASP A N 1
ATOM 2200 C CA . ASP A 1 306 ? 11.782 4.793 -20.869 1.00 93.75 306 ASP A CA 1
ATOM 2201 C C . ASP A 1 306 ? 11.341 5.739 -21.979 1.00 93.75 306 ASP A C 1
ATOM 2203 O O . ASP A 1 306 ? 10.263 5.553 -22.536 1.00 93.75 306 ASP A O 1
ATOM 2207 N N . PHE A 1 307 ? 12.126 6.769 -22.287 1.00 91.44 307 PHE A N 1
ATOM 2208 C CA . PHE A 1 307 ? 11.706 7.793 -23.250 1.00 91.44 307 PHE A CA 1
ATOM 2209 C C . PHE A 1 307 ? 12.622 7.910 -24.466 1.00 91.44 307 PHE A C 1
ATOM 2211 O O . PHE A 1 307 ? 12.172 8.398 -25.500 1.00 91.44 307 PHE A O 1
ATOM 2218 N N . ALA A 1 308 ? 13.872 7.451 -24.375 1.00 91.31 308 ALA A N 1
ATOM 2219 C CA . ALA A 1 308 ? 14.780 7.415 -25.516 1.00 91.31 308 ALA A CA 1
ATOM 2220 C C . ALA A 1 308 ? 15.747 6.230 -25.438 1.00 91.31 308 ALA A C 1
ATOM 2222 O O . ALA A 1 308 ? 16.138 5.785 -24.360 1.00 91.31 308 ALA A O 1
ATOM 2223 N N . GLU A 1 309 ? 16.155 5.747 -26.605 1.00 91.44 309 GLU A N 1
ATOM 2224 C CA . GLU A 1 309 ? 17.213 4.753 -26.778 1.00 91.44 309 GLU A CA 1
ATOM 2225 C C . GLU A 1 309 ? 18.376 5.406 -27.526 1.00 91.44 309 GLU A C 1
ATOM 2227 O O . GLU A 1 309 ? 18.159 6.255 -28.391 1.00 91.44 309 GLU A O 1
ATOM 2232 N N . GLN A 1 310 ? 19.606 5.025 -27.190 1.00 91.25 310 GLN A N 1
ATOM 2233 C CA . GLN A 1 310 ? 20.811 5.554 -27.821 1.00 91.25 310 GLN A CA 1
ATOM 2234 C C . GLN A 1 310 ? 21.817 4.426 -28.040 1.00 91.25 310 GLN A C 1
ATOM 2236 O O . GLN A 1 310 ? 22.200 3.741 -27.089 1.00 91.25 310 GLN A O 1
ATOM 2241 N N . ASP A 1 311 ? 22.276 4.259 -29.279 1.00 93.81 311 ASP A N 1
ATOM 2242 C CA . ASP A 1 311 ? 23.435 3.417 -29.562 1.00 93.81 311 ASP A CA 1
ATOM 2243 C C . ASP A 1 311 ? 24.695 4.134 -29.060 1.00 93.81 311 ASP A C 1
ATOM 2245 O O . ASP A 1 311 ? 24.928 5.315 -29.340 1.00 93.81 311 ASP A O 1
ATOM 2249 N N . LEU A 1 312 ? 25.479 3.435 -28.247 1.00 93.25 312 LEU A N 1
ATOM 2250 C CA . LEU A 1 312 ? 26.699 3.974 -27.670 1.00 93.25 312 LEU A CA 1
ATOM 2251 C C . LEU A 1 312 ? 27.835 3.955 -28.706 1.00 93.25 312 LEU A C 1
ATOM 2253 O O . LEU A 1 312 ? 27.876 3.054 -29.554 1.00 93.25 312 LEU A O 1
ATOM 2257 N N . PRO A 1 313 ? 28.779 4.916 -28.630 1.00 92.25 313 PRO A N 1
ATOM 2258 C CA . PRO A 1 313 ? 29.978 4.917 -29.462 1.00 92.25 313 PRO A CA 1
ATOM 2259 C C . PRO A 1 313 ? 30.752 3.597 -29.384 1.00 92.25 313 PRO A C 1
ATOM 2261 O O . PRO A 1 313 ? 30.565 2.796 -28.468 1.00 92.25 313 PRO A O 1
ATOM 2264 N N . GLU A 1 314 ? 31.629 3.374 -30.364 1.00 92.00 314 GLU A N 1
ATOM 2265 C CA . GLU A 1 314 ? 32.564 2.236 -30.367 1.00 92.00 314 GLU A CA 1
ATOM 2266 C C . GLU A 1 314 ? 31.881 0.857 -30.267 1.00 92.00 314 GLU A C 1
ATOM 2268 O O . GLU A 1 314 ? 32.476 -0.120 -29.822 1.00 92.00 314 GLU A O 1
ATOM 2273 N N . LYS A 1 315 ? 30.616 0.754 -30.709 1.00 88.62 315 LYS A N 1
ATOM 2274 C CA . LYS A 1 315 ? 29.792 -0.466 -30.617 1.00 88.62 315 LYS A CA 1
ATOM 2275 C C . LYS A 1 315 ? 29.624 -0.972 -29.175 1.00 88.62 315 LYS A C 1
ATOM 2277 O O . LYS A 1 315 ? 29.388 -2.161 -28.969 1.00 88.62 315 LYS A O 1
ATOM 2282 N N . ALA A 1 316 ? 29.654 -0.078 -28.182 1.00 88.94 316 ALA A N 1
ATOM 2283 C CA . ALA A 1 316 ? 29.497 -0.418 -26.764 1.00 88.94 316 ALA A CA 1
ATOM 2284 C C . ALA A 1 316 ? 28.067 -0.854 -26.363 1.00 88.94 316 ALA A C 1
ATOM 2286 O O . ALA A 1 316 ? 27.785 -1.066 -25.185 1.00 88.94 316 ALA A O 1
ATOM 2287 N N . GLY A 1 317 ? 27.160 -1.019 -27.332 1.00 91.88 317 GLY A N 1
ATOM 2288 C CA . GLY A 1 317 ? 25.789 -1.495 -27.151 1.00 91.88 317 GLY A CA 1
ATOM 2289 C C . GLY A 1 317 ? 24.763 -0.364 -27.075 1.00 91.88 317 GLY A C 1
ATOM 2290 O O . GLY A 1 317 ? 25.048 0.773 -27.432 1.00 91.88 317 GLY A O 1
ATOM 2291 N N . ARG A 1 318 ? 23.545 -0.682 -26.624 1.00 91.56 318 ARG A N 1
ATOM 2292 C CA . ARG A 1 318 ? 22.421 0.264 -26.557 1.00 91.56 318 ARG A CA 1
ATOM 2293 C C . ARG A 1 318 ? 22.085 0.691 -25.132 1.00 91.56 318 ARG A C 1
ATOM 2295 O O . ARG A 1 318 ? 21.723 -0.142 -24.301 1.00 91.56 318 ARG A O 1
ATOM 2302 N N . ALA A 1 319 ? 22.130 1.991 -24.871 1.00 92.69 319 ALA A N 1
ATOM 2303 C CA . ALA A 1 319 ? 21.670 2.573 -23.621 1.00 92.69 319 ALA A CA 1
ATOM 2304 C C . ALA A 1 319 ? 20.213 3.050 -23.715 1.00 92.69 319 ALA A C 1
ATOM 2306 O O . ALA A 1 319 ? 19.713 3.384 -24.791 1.00 92.69 319 ALA A O 1
ATOM 2307 N N . VAL A 1 320 ? 19.532 3.091 -22.568 1.00 93.56 320 VAL A N 1
ATOM 2308 C CA . VAL A 1 320 ? 18.142 3.555 -22.459 1.00 93.56 320 VAL A CA 1
ATOM 2309 C C . VAL A 1 320 ? 18.063 4.719 -21.484 1.00 93.56 320 VAL A C 1
ATOM 2311 O O . VAL A 1 320 ? 18.422 4.581 -20.313 1.00 93.56 320 VAL A O 1
ATOM 2314 N N . TRP A 1 321 ? 17.563 5.852 -21.961 1.00 94.44 321 TRP A N 1
ATOM 2315 C CA . TRP A 1 321 ? 17.213 7.000 -21.142 1.00 94.44 321 TRP A CA 1
ATOM 2316 C C . TRP A 1 321 ? 15.846 6.784 -20.500 1.00 94.44 321 TRP A C 1
ATOM 2318 O O . TRP A 1 321 ? 14.842 6.542 -21.179 1.00 94.44 321 TRP A O 1
ATOM 2328 N N . GLY A 1 322 ? 15.826 6.878 -19.176 1.00 94.44 322 GLY A N 1
ATOM 2329 C CA . GLY A 1 322 ? 14.652 6.675 -18.350 1.00 94.44 322 GLY A CA 1
ATOM 2330 C C . GLY A 1 322 ? 14.370 7.863 -17.440 1.00 94.44 322 GLY A C 1
ATOM 2331 O O . GLY A 1 322 ? 15.256 8.618 -17.038 1.00 94.44 322 GLY A O 1
ATOM 2332 N N . CYS A 1 323 ? 13.106 8.005 -17.078 1.00 95.25 323 CYS A N 1
ATOM 2333 C CA . CYS A 1 323 ? 12.595 8.973 -16.127 1.00 95.25 323 CYS A CA 1
ATOM 2334 C C . CYS A 1 323 ? 11.798 8.225 -15.056 1.00 95.25 323 CYS A C 1
ATOM 2336 O O . CYS A 1 323 ? 10.771 7.614 -15.345 1.00 95.25 323 CYS A O 1
ATOM 2338 N N . THR A 1 324 ? 12.237 8.295 -13.802 1.00 95.69 324 THR A N 1
ATOM 2339 C CA . THR A 1 324 ? 11.477 7.771 -12.665 1.00 95.69 324 THR A CA 1
ATOM 2340 C C . THR A 1 324 ? 10.650 8.895 -12.062 1.00 95.69 324 THR A C 1
ATOM 2342 O O . THR A 1 324 ? 11.197 9.829 -11.473 1.00 95.69 324 THR A O 1
ATOM 2345 N N . ARG A 1 325 ? 9.327 8.811 -12.205 1.00 95.69 325 ARG A N 1
ATOM 2346 C CA . ARG A 1 325 ? 8.368 9.741 -11.603 1.00 95.69 325 ARG A CA 1
ATOM 2347 C C . ARG A 1 325 ? 7.838 9.156 -10.304 1.00 95.69 325 ARG A C 1
ATOM 2349 O O . ARG A 1 325 ? 7.244 8.082 -10.299 1.00 95.69 325 ARG A O 1
ATOM 2356 N N . ILE A 1 326 ? 7.996 9.900 -9.221 1.00 95.94 326 ILE A N 1
ATOM 2357 C CA . ILE A 1 326 ? 7.549 9.525 -7.881 1.00 95.94 326 ILE A CA 1
ATOM 2358 C C . ILE A 1 326 ? 6.371 10.424 -7.525 1.00 95.94 326 ILE A C 1
ATOM 2360 O O . ILE A 1 326 ? 6.531 11.630 -7.326 1.00 95.94 326 ILE A O 1
ATOM 2364 N N . GLY A 1 327 ? 5.180 9.836 -7.496 1.00 94.50 327 GLY A N 1
ATOM 2365 C CA . GLY A 1 327 ? 3.949 10.486 -7.069 1.00 94.50 327 GLY A CA 1
ATOM 2366 C C . GLY A 1 327 ? 3.772 10.359 -5.561 1.00 94.50 327 GLY A C 1
ATOM 2367 O O . GLY A 1 327 ? 3.948 9.278 -5.001 1.00 94.50 327 GLY A O 1
ATOM 2368 N N . THR A 1 328 ? 3.392 11.454 -4.910 1.00 93.94 328 THR A N 1
ATOM 2369 C CA . THR A 1 328 ? 3.055 11.482 -3.482 1.00 93.94 328 THR A CA 1
ATOM 2370 C C . THR A 1 328 ? 1.584 11.823 -3.292 1.00 93.94 328 THR A C 1
ATOM 2372 O O . THR A 1 328 ? 0.965 12.412 -4.180 1.00 93.94 328 THR A O 1
ATOM 2375 N N . TRP A 1 329 ? 1.023 11.484 -2.132 1.00 92.00 329 TRP A N 1
ATOM 2376 C CA . TRP A 1 329 ? -0.377 11.780 -1.803 1.00 92.00 329 TRP A CA 1
ATOM 2377 C C . TRP A 1 329 ? -0.702 13.280 -1.782 1.00 92.00 329 TRP A C 1
ATOM 2379 O O . TRP A 1 329 ? -1.801 13.682 -2.142 1.00 92.00 329 TRP A O 1
ATOM 2389 N N . ARG A 1 330 ? 0.253 14.129 -1.388 1.00 85.56 330 ARG A N 1
ATOM 2390 C CA . ARG A 1 330 ? 0.067 15.590 -1.362 1.00 85.56 330 ARG A CA 1
ATOM 2391 C C . ARG A 1 330 ? 0.264 16.241 -2.736 1.00 85.56 330 ARG A C 1
ATOM 2393 O O . ARG A 1 330 ? -0.301 17.300 -2.992 1.00 85.56 330 ARG A O 1
ATOM 2400 N N . GLY A 1 331 ? 1.116 15.655 -3.578 1.00 80.25 331 GLY A N 1
ATOM 2401 C CA . GLY A 1 331 ? 1.760 16.379 -4.676 1.00 80.25 331 GLY A CA 1
ATOM 2402 C C . GLY A 1 331 ? 2.660 17.543 -4.191 1.00 80.25 331 GLY A C 1
ATOM 2403 O O . GLY A 1 331 ? 2.681 17.857 -2.996 1.00 80.25 331 GLY A O 1
ATOM 2404 N N . PRO A 1 332 ? 3.422 18.197 -5.094 1.00 79.62 332 PRO A N 1
ATOM 2405 C CA . PRO A 1 332 ? 3.844 17.691 -6.402 1.00 79.62 332 PRO A CA 1
ATOM 2406 C C . PRO A 1 332 ? 4.758 16.460 -6.259 1.00 79.62 332 PRO A C 1
ATOM 2408 O O . PRO A 1 332 ? 5.311 16.182 -5.195 1.00 79.62 332 PRO A O 1
ATOM 2411 N N . GLY A 1 333 ? 4.881 15.685 -7.337 1.00 82.94 333 GLY A N 1
ATOM 2412 C CA . GLY A 1 333 ? 5.823 14.565 -7.394 1.00 82.94 333 GLY A CA 1
ATOM 2413 C C . GLY A 1 333 ? 7.264 15.023 -7.627 1.00 82.94 333 GLY A C 1
ATOM 2414 O O . GLY A 1 333 ? 7.512 16.188 -7.928 1.00 82.94 333 GLY A O 1
ATOM 2415 N N . ARG A 1 334 ? 8.213 14.088 -7.548 1.00 90.69 334 ARG A N 1
ATOM 2416 C CA . ARG A 1 334 ? 9.613 14.302 -7.964 1.00 90.69 334 ARG A CA 1
ATOM 2417 C C . ARG A 1 334 ? 9.957 13.431 -9.166 1.00 90.69 334 ARG A C 1
ATOM 2419 O O . ARG A 1 334 ? 9.344 12.382 -9.371 1.00 90.69 334 ARG A O 1
ATOM 2426 N N . VAL A 1 335 ? 10.931 13.872 -9.950 1.00 92.94 335 VAL A N 1
ATOM 2427 C CA . VAL A 1 335 ? 11.390 13.190 -11.162 1.00 92.94 335 VAL A CA 1
ATOM 2428 C C . VAL A 1 335 ? 12.896 12.976 -11.085 1.00 92.94 335 VAL A C 1
ATOM 2430 O O . VAL A 1 335 ? 13.624 13.867 -10.658 1.00 92.94 335 VAL A O 1
ATOM 2433 N N . LEU A 1 336 ? 13.349 11.798 -11.507 1.00 93.25 336 LEU A N 1
ATOM 2434 C CA . LEU A 1 336 ? 14.760 11.453 -11.640 1.00 93.25 336 LEU A CA 1
ATOM 2435 C C . LEU A 1 336 ? 15.038 10.926 -13.048 1.00 93.25 336 LEU A C 1
ATOM 2437 O O . LEU A 1 336 ? 14.538 9.865 -13.427 1.00 93.25 336 LEU A O 1
ATOM 2441 N N . VAL A 1 337 ? 15.870 11.641 -13.801 1.00 95.19 337 VAL A N 1
ATOM 2442 C CA . VAL A 1 337 ? 16.362 11.191 -15.109 1.00 95.19 337 VAL A CA 1
ATOM 2443 C C . VAL A 1 337 ? 17.595 10.315 -14.911 1.00 95.19 337 VAL A C 1
ATOM 2445 O O . VAL A 1 337 ? 18.415 10.569 -14.029 1.00 95.19 337 VAL A O 1
ATOM 2448 N N . HIS A 1 338 ? 17.705 9.249 -15.695 1.00 93.50 338 HIS A N 1
ATOM 2449 C CA . HIS A 1 338 ? 18.811 8.306 -15.617 1.00 93.50 338 HIS A CA 1
ATOM 2450 C C . HIS A 1 338 ? 19.102 7.664 -16.972 1.00 93.50 338 HIS A C 1
ATOM 2452 O O . HIS A 1 338 ? 18.215 7.534 -17.813 1.00 93.50 338 HIS A O 1
ATOM 2458 N N . LEU A 1 339 ? 20.347 7.229 -17.155 1.00 93.31 339 LEU A N 1
ATOM 2459 C CA . LEU A 1 339 ? 20.791 6.450 -18.304 1.00 93.31 339 LEU A CA 1
ATOM 2460 C C . LEU A 1 339 ? 21.100 5.026 -17.841 1.00 93.31 339 LEU A C 1
ATOM 2462 O O . LEU A 1 339 ? 21.908 4.829 -16.936 1.00 93.31 339 LEU A O 1
ATOM 2466 N N . ARG A 1 340 ? 20.458 4.028 -18.448 1.00 92.56 340 ARG A N 1
ATOM 2467 C CA . ARG A 1 340 ? 20.744 2.610 -18.197 1.00 92.56 340 ARG A CA 1
ATOM 2468 C C . ARG A 1 340 ? 21.650 2.086 -19.300 1.00 92.56 340 ARG A C 1
ATOM 2470 O O . ARG A 1 340 ? 21.226 2.011 -20.451 1.00 92.56 340 ARG A O 1
ATOM 2477 N N . LEU A 1 341 ? 22.878 1.725 -18.941 1.00 90.38 341 LEU A N 1
ATOM 2478 C CA . LEU A 1 341 ? 23.861 1.167 -19.869 1.00 90.38 341 LEU A CA 1
ATOM 2479 C C . LEU A 1 341 ? 23.605 -0.333 -20.133 1.00 90.38 341 LEU A C 1
ATOM 2481 O O . LEU A 1 341 ? 23.028 -1.024 -19.278 1.00 90.38 341 LEU A O 1
ATOM 2485 N N . PRO A 1 342 ? 24.072 -0.869 -21.276 1.00 84.81 342 PRO A N 1
ATOM 2486 C CA . PRO A 1 342 ? 24.144 -2.311 -21.511 1.00 84.81 342 PRO A CA 1
ATOM 2487 C C . PRO A 1 342 ? 24.882 -3.009 -20.367 1.00 84.81 342 PRO A C 1
ATOM 2489 O O . PRO A 1 342 ? 25.931 -2.547 -19.932 1.00 84.81 342 PRO A O 1
ATOM 2492 N N . GLY A 1 343 ? 24.355 -4.117 -19.844 1.00 73.56 343 GLY A N 1
ATOM 2493 C CA . GLY A 1 343 ? 25.059 -4.918 -18.829 1.00 73.56 343 GLY A CA 1
ATOM 2494 C C . GLY A 1 343 ? 25.175 -4.296 -17.419 1.00 73.56 343 GLY A C 1
ATOM 2495 O O . GLY A 1 343 ? 24.991 -5.025 -16.446 1.00 73.56 343 GLY A O 1
ATOM 2496 N N . GLY A 1 344 ? 25.249 -2.965 -17.247 1.00 62.25 344 GLY A N 1
ATOM 2497 C CA . GLY A 1 344 ? 25.425 -2.271 -15.943 1.00 62.25 344 GLY A CA 1
ATOM 2498 C C . GLY A 1 344 ? 24.165 -1.810 -15.169 1.00 62.25 344 GLY A C 1
ATOM 2499 O O . GLY A 1 344 ? 23.231 -1.246 -15.749 1.00 62.25 344 GLY A O 1
ATOM 2500 N N . ARG A 1 345 ? 24.098 -2.081 -13.849 1.00 59.88 345 ARG A N 1
ATOM 2501 C CA . ARG A 1 345 ? 23.042 -1.533 -12.957 1.00 59.88 345 ARG A CA 1
ATOM 2502 C C . ARG A 1 345 ? 23.071 -0.002 -13.029 1.00 59.88 345 ARG A C 1
ATOM 2504 O O . ARG A 1 345 ? 24.145 0.557 -13.221 1.00 59.88 345 ARG A O 1
ATOM 2511 N N . ALA A 1 346 ? 21.904 0.637 -12.937 1.00 54.78 346 ALA A N 1
ATOM 2512 C CA . ALA A 1 346 ? 21.771 2.078 -13.135 1.00 54.78 346 ALA A CA 1
ATOM 2513 C C . ALA A 1 346 ? 21.694 2.841 -11.817 1.00 54.78 346 ALA A C 1
ATOM 2515 O O . ALA A 1 346 ? 20.812 2.547 -10.981 1.00 54.78 346 ALA A O 1
#

Foldseek 3Di:
DDDDDDDDDDDDDDDDDDDDDDDDDDDDDDDDDDDDDDPPPCPPPQFLVQADAADPCQCLVDPFQALNNAGEFEDCNVVRVVSRLQLCCLQCVPVSVAAEAEQPPDDSHRQPGRWHWRYWYDDPQWTWTWTHRQFKIKIWIAGNVNPDGIHIYMATQHPPGNQQRQWWFGDQDPQATKIQGGSQWPFKWKDWLLCLPDDTGGWDADPRRITDGDHAADDAPDDRPTFMWMWTAGHPSDPPGDIAIWHAQAGRTTATEWEFEEAPPPHDGDDTDGCNDSVSSVVSSQCVCVSRVCHSVQFRYKYKYFHDKDQDPPRQGIKTWIKIWTDHSVDDIDIDIDIGGPPHRD

Radius of gyration: 26.57 Å; Cα contacts (8 Å, |Δi|>4): 707; chains: 1; bounding box: 58×77×83 Å

Nearest PDB structures (foldseek):
  6eri-assembly1_BV  TM=5.082E-01  e=4.329E-01  Spinacia oleracea
  7ui9-assembly1_a  TM=7.121E-01  e=8.737E-01  Saccharomyces cerevisiae S288C
  3er7-assembly1_A  TM=4.213E-01  e=6.150E-01  Exiguobacterium sibiricum 255-15
  8ceo-assembly1_p  TM=5.134E-01  e=1.763E+00  Saccharomyces cerevisiae
  2hu8-assembly1_B  TM=2.089E-01  e=1.127E-01  Aeropyrum pernix